Protein 2QWV (pdb70)

Structure (mmCIF, N/CA/C/O backbone):
data_2QWV
#
_entry.id   2QWV
#
_cell.length_a   175.514
_cell.length_b   175.514
_cell.length_c   42.630
_cell.angle_alpha   90.00
_cell.angle_beta   90.00
_cell.angle_gamma   120.00
#
_symmetry.space_group_name_H-M   'H 3'
#
loop_
_entity.id
_entity.type
_entity.pdbx_description
1 polymer 'UPF0217 protein VC_A1059'
2 non-polymer 'ACETIC ACID'
3 water water
#
loop_
_atom_site.group_PDB
_atom_site.id
_atom_site.type_symbol
_atom_site.label_atom_id
_atom_site.label_alt_id
_atom_site.label_comp_id
_atom_site.label_asym_id
_atom_site.label_entity_id
_atom_site.label_seq_id
_atom_site.pdbx_PDB_ins_code
_atom_site.Cartn_x
_atom_site.Cartn_y
_atom_site.Cartn_z
_atom_site.occupancy
_atom_site.B_iso_or_equiv
_atom_site.auth_seq_id
_atom_site.auth_comp_id
_atom_site.auth_asym_id
_atom_site.auth_atom_id
_atom_site.pdbx_PDB_model_num
ATOM 1 N N . THR A 1 7 ? 38.214 72.610 30.480 1.00 81.24 4 THR A N 1
ATOM 2 C CA . THR A 1 7 ? 37.650 71.936 31.691 1.00 81.40 4 THR A CA 1
ATOM 3 C C . THR A 1 7 ? 36.429 72.668 32.279 1.00 81.25 4 THR A C 1
ATOM 4 O O . THR A 1 7 ? 36.129 73.803 31.913 1.00 81.31 4 THR A O 1
ATOM 16 N N . ARG A 1 9 ? 34.200 74.587 35.171 1.00 75.58 6 ARG A N 1
ATOM 17 C CA . ARG A 1 9 ? 34.352 75.447 36.335 1.00 72.80 6 ARG A CA 1
ATOM 18 C C . ARG A 1 9 ? 33.026 75.566 37.036 1.00 71.33 6 ARG A C 1
ATOM 19 O O . ARG A 1 9 ? 32.014 75.828 36.388 1.00 70.48 6 ARG A O 1
ATOM 27 N N . SER A 1 10 ? 33.050 75.432 38.362 1.00 69.80 7 SER A N 1
ATOM 28 C CA . SER A 1 10 ? 31.841 75.479 39.179 1.00 69.01 7 SER A CA 1
ATOM 29 C C . SER A 1 10 ? 31.985 76.361 40.409 1.00 68.25 7 SER A C 1
ATOM 30 O O . SER A 1 10 ? 33.092 76.567 40.909 1.00 67.71 7 SER A O 1
ATOM 33 N N . PHE A 1 11 ? 30.842 76.857 40.888 1.00 67.42 8 PHE A N 1
ATOM 34 C CA . PHE A 1 11 ? 30.753 77.659 42.106 1.00 66.89 8 PHE A CA 1
ATOM 35 C C . PHE A 1 11 ? 29.547 77.229 42.925 1.00 67.22 8 PHE A C 1
ATOM 36 O O . PHE A 1 11 ? 28.531 76.797 42.371 1.00 66.33 8 PHE A O 1
ATOM 44 N N . ILE A 1 12 ? 29.689 77.342 44.245 1.00 67.72 9 ILE A N 1
ATOM 45 C CA . ILE A 1 12 ? 28.596 77.166 45.179 1.00 68.15 9 ILE A CA 1
ATOM 46 C C . ILE A 1 12 ? 28.490 78.425 46.015 1.00 68.51 9 ILE A C 1
ATOM 47 O O . ILE A 1 12 ? 29.496 78.891 46.564 1.00 68.24 9 ILE A O 1
ATOM 52 N N . LEU A 1 13 ? 27.270 78.947 46.140 1.00 68.88 10 LEU A N 1
ATOM 53 C CA . LEU A 1 13 ? 27.018 80.078 47.018 1.00 69.88 10 LEU A CA 1
ATOM 54 C C . LEU A 1 13 ? 26.064 79.706 48.133 1.00 70.60 10 LEU A C 1
ATOM 55 O O . LEU A 1 13 ? 24.876 79.517 47.900 1.00 70.55 10 LEU A O 1
ATOM 60 N N . ARG A 1 14 ? 26.593 79.592 49.345 1.00 71.74 11 ARG A N 1
ATOM 61 C CA . ARG A 1 14 ? 25.745 79.360 50.500 1.00 72.86 11 ARG A CA 1
ATOM 62 C C . ARG A 1 14 ? 25.079 80.666 50.902 1.00 72.87 11 ARG A C 1
ATOM 63 O O . ARG A 1 14 ? 25.659 81.483 51.612 1.00 73.15 11 ARG A O 1
ATOM 71 N N . ALA A 1 15 ? 23.862 80.859 50.415 1.00 73.26 12 ALA A N 1
ATOM 72 C CA . ALA A 1 15 ? 23.100 82.054 50.694 1.00 73.44 12 ALA A CA 1
ATOM 73 C C . ALA A 1 15 ? 22.216 81.752 51.887 1.00 74.04 12 ALA A C 1
ATOM 74 O O . ALA A 1 15 ? 20.977 81.653 51.780 1.00 73.94 12 ALA A O 1
ATOM 76 N N . ARG A 1 16 ? 22.886 81.558 53.023 1.00 74.56 13 ARG A N 1
ATOM 77 C CA . ARG A 1 16 ? 22.222 81.432 54.306 1.00 75.06 13 ARG A CA 1
ATOM 78 C C . ARG A 1 16 ? 21.422 82.713 54.489 1.00 75.32 13 ARG A C 1
ATOM 79 O O . ARG A 1 16 ? 21.928 83.814 54.207 1.00 75.36 13 ARG A O 1
ATOM 81 N N . SER A 1 17 ? 20.172 82.566 54.925 1.00 75.25 14 SER A N 1
ATOM 82 C CA . SER A 1 17 ? 19.280 83.710 55.111 1.00 75.63 14 SER A CA 1
ATOM 83 C C . SER A 1 17 ? 18.727 84.262 53.796 1.00 75.75 14 SER A C 1
ATOM 84 O O . SER A 1 17 ? 18.099 85.311 53.781 1.00 75.75 14 SER A O 1
ATOM 86 N N . ALA A 1 18 ? 18.964 83.565 52.692 1.00 76.20 15 ALA A N 1
ATOM 87 C CA . ALA A 1 18 ? 18.232 83.858 51.467 1.00 76.54 15 ALA A CA 1
ATOM 88 C C . ALA A 1 18 ? 16.948 83.018 51.465 1.00 76.80 15 ALA A C 1
ATOM 89 O O . ALA A 1 18 ? 17.010 81.783 51.492 1.00 76.45 15 ALA A O 1
ATOM 91 N N . PRO A 1 19 ? 15.785 83.693 51.477 1.00 77.23 16 PRO A N 1
ATOM 92 C CA . PRO A 1 19 ? 14.451 83.094 51.523 1.00 77.64 16 PRO A CA 1
ATOM 93 C C . PRO A 1 19 ? 14.178 82.089 50.408 1.00 78.07 16 PRO A C 1
ATOM 94 O O . PRO A 1 19 ? 14.603 82.294 49.273 1.00 78.35 16 PRO A O 1
ATOM 98 N N . THR A 1 20 ? 13.468 81.013 50.732 1.00 78.56 17 THR A N 1
ATOM 99 C CA . THR A 1 20 ? 13.056 80.040 49.724 1.00 78.97 17 THR A CA 1
ATOM 100 C C . THR A 1 20 ? 11.696 80.431 49.137 1.00 79.34 17 THR A C 1
ATOM 101 O O . THR A 1 20 ? 11.194 79.796 48.206 1.00 79.46 17 THR A O 1
ATOM 105 N N . ASP A 1 21 ? 11.113 81.489 49.691 1.00 79.82 18 ASP A N 1
ATOM 106 C CA . ASP A 1 21 ? 9.845 82.031 49.215 1.00 80.11 18 ASP A CA 1
ATOM 107 C C . ASP A 1 21 ? 10.143 83.051 48.110 1.00 79.91 18 ASP A C 1
ATOM 108 O O . ASP A 1 21 ? 11.166 83.730 48.150 1.00 79.66 18 ASP A O 1
ATOM 113 N N . SER A 1 22 ? 9.256 83.142 47.125 1.00 79.84 19 SER A N 1
ATOM 114 C CA . SER A 1 22 ? 9.447 84.035 45.986 1.00 79.78 19 SER A CA 1
ATOM 115 C C . SER A 1 22 ? 9.279 85.501 46.347 1.00 79.66 19 SER A C 1
ATOM 116 O O . SER A 1 22 ? 10.070 86.339 45.928 1.00 79.74 19 SER A O 1
ATOM 119 N N . GLN A 1 23 ? 8.226 85.805 47.104 1.00 79.63 20 GLN A N 1
ATOM 120 C CA . GLN A 1 23 ? 7.916 87.174 47.490 1.00 79.24 20 GLN A CA 1
ATOM 121 C C . GLN A 1 23 ? 9.000 87.759 48.398 1.00 78.96 20 GLN A C 1
ATOM 122 O O . GLN A 1 23 ? 9.542 88.840 48.127 1.00 78.74 20 GLN A O 1
ATOM 128 N N . ARG A 1 24 ? 9.303 87.026 49.472 1.00 78.58 21 ARG A N 1
ATOM 129 C CA . ARG A 1 24 ? 10.251 87.463 50.491 1.00 77.97 21 ARG A CA 1
ATOM 130 C C . ARG A 1 24 ? 11.631 87.698 49.893 1.00 77.54 21 ARG A C 1
ATOM 131 O O . ARG A 1 24 ? 12.391 88.515 50.410 1.00 77.82 21 ARG A O 1
ATOM 133 N N . LEU A 1 25 ? 11.938 86.995 48.800 1.00 76.83 22 LEU A N 1
ATOM 134 C CA . LEU A 1 25 ? 13.189 87.186 48.063 1.00 76.24 22 LEU A CA 1
ATOM 135 C C . LEU A 1 25 ? 13.233 88.566 47.410 1.00 76.38 22 LEU A C 1
ATOM 136 O O . LEU A 1 25 ? 14.215 89.311 47.562 1.00 76.23 22 LEU A O 1
ATOM 141 N N . LEU A 1 26 ? 12.159 88.898 46.694 1.00 76.21 23 LEU A N 1
ATOM 142 C CA . LEU A 1 26 ? 12.023 90.199 46.055 1.00 76.24 23 LEU A CA 1
ATOM 143 C C . LEU A 1 26 ? 12.093 91.338 47.071 1.00 76.31 23 LEU A C 1
ATOM 144 O O . LEU A 1 26 ? 12.714 92.372 46.811 1.00 76.11 23 LEU A O 1
ATOM 149 N N . ASP A 1 27 ? 11.473 91.128 48.231 1.00 76.36 24 ASP A N 1
ATOM 150 C CA . ASP A 1 27 ? 11.474 92.114 49.312 1.00 76.43 24 ASP A CA 1
ATOM 151 C C . ASP A 1 27 ? 12.862 92.320 49.917 1.00 76.43 24 ASP A C 1
ATOM 152 O O . ASP A 1 27 ? 13.129 93.360 50.525 1.00 76.33 24 ASP A O 1
ATOM 157 N N . GLU A 1 28 ? 13.736 91.330 49.754 1.00 76.70 25 GLU A N 1
ATOM 158 C CA . GLU A 1 28 ? 15.109 91.420 50.268 1.00 77.16 25 GLU A CA 1
ATOM 159 C C . GLU A 1 28 ? 16.123 92.069 49.307 1.00 77.31 25 GLU A C 1
ATOM 160 O O . GLU A 1 28 ? 17.306 92.113 49.623 1.00 77.59 25 GLU A O 1
ATOM 166 N N . ILE A 1 29 ? 15.674 92.557 48.146 1.00 77.63 26 ILE A N 1
ATOM 167 C CA . ILE A 1 29 ? 16.552 93.285 47.215 1.00 77.81 26 ILE A CA 1
ATOM 168 C C . ILE A 1 29 ? 17.037 94.554 47.915 1.00 78.16 26 ILE A C 1
ATOM 169 O O . ILE A 1 29 ? 16.314 95.553 47.993 1.00 78.01 26 ILE A O 1
ATOM 174 N N . GLY A 1 30 ? 18.260 94.489 48.437 1.00 78.44 27 GLY A N 1
ATOM 175 C CA . GLY A 1 30 ? 18.810 95.548 49.267 1.00 78.92 27 GLY A CA 1
ATOM 176 C C . GLY A 1 30 ? 18.334 95.484 50.705 1.00 79.36 27 GLY A C 1
ATOM 177 O O . GLY A 1 30 ? 18.452 96.460 51.442 1.00 79.56 27 GLY A O 1
ATOM 178 N N . GLY A 1 31 ? 17.797 94.335 51.106 1.00 79.60 28 GLY A N 1
ATOM 179 C CA . GLY A 1 31 ? 17.294 94.147 52.459 1.00 79.93 28 GLY A CA 1
ATOM 180 C C . GLY A 1 31 ? 18.360 93.678 53.426 1.00 80.15 28 GLY A C 1
ATOM 181 O O . GLY A 1 31 ? 19.546 93.653 53.087 1.00 80.72 28 GLY A O 1
ATOM 182 N N . LYS A 1 32 ? 17.927 93.310 54.633 1.00 80.41 29 LYS A N 1
ATOM 183 C CA . LYS A 1 32 ? 18.805 92.792 55.690 1.00 80.20 29 LYS A CA 1
ATOM 184 C C . LYS A 1 32 ? 19.694 91.669 55.154 1.00 80.01 29 LYS A C 1
ATOM 185 O O . LYS A 1 32 ? 20.911 91.673 55.363 1.00 79.79 29 LYS A O 1
ATOM 187 N N . CYS A 1 33 ? 19.077 90.713 54.458 1.00 79.69 30 CYS A N 1
ATOM 188 C CA . CYS A 1 33 ? 19.828 89.782 53.629 1.00 79.58 30 CYS A CA 1
ATOM 189 C C . CYS A 1 33 ? 19.839 90.422 52.250 1.00 79.31 30 CYS A C 1
ATOM 190 O O . CYS A 1 33 ? 18.781 90.782 51.728 1.00 79.87 30 CYS A O 1
ATOM 193 N N . HIS A 1 34 ? 21.030 90.596 51.683 1.00 78.46 31 HIS A N 1
ATOM 194 C CA . HIS A 1 34 ? 21.187 91.296 50.419 1.00 77.66 31 HIS A CA 1
ATOM 195 C C . HIS A 1 34 ? 21.027 90.369 49.215 1.00 76.44 31 HIS A C 1
ATOM 196 O O . HIS A 1 34 ? 22.003 89.824 48.688 1.00 76.40 31 HIS A O 1
ATOM 203 N N . THR A 1 35 ? 19.777 90.221 48.787 1.00 75.06 32 THR A N 1
ATOM 204 C CA . THR A 1 35 ? 19.379 89.340 47.686 1.00 73.63 32 THR A CA 1
ATOM 205 C C . THR A 1 35 ? 20.002 89.708 46.332 1.00 72.57 32 THR A C 1
ATOM 206 O O . THR A 1 35 ? 20.100 88.866 45.431 1.00 72.01 32 THR A O 1
ATOM 210 N N . GLU A 1 36 ? 20.436 90.964 46.212 1.00 71.50 33 GLU A N 1
ATOM 211 C CA . GLU A 1 36 ? 21.065 91.480 45.001 1.00 70.35 33 GLU A CA 1
ATOM 212 C C . GLU A 1 36 ? 22.322 90.696 44.639 1.00 70.01 33 GLU A C 1
ATOM 213 O O . GLU A 1 36 ? 22.653 90.546 43.460 1.00 69.67 33 GLU A O 1
ATOM 219 N N . ILE A 1 37 ? 22.997 90.170 45.661 1.00 69.68 34 ILE A N 1
ATOM 220 C CA . ILE A 1 37 ? 24.278 89.499 45.473 1.00 69.52 34 ILE A CA 1
ATOM 221 C C . ILE A 1 37 ? 24.159 88.141 44.792 1.00 68.88 34 ILE A C 1
ATOM 222 O O . ILE A 1 37 ? 25.157 87.602 44.305 1.00 69.45 34 ILE A O 1
ATOM 227 N N . LEU A 1 38 ? 22.950 87.593 44.770 1.00 67.94 35 LEU A N 1
ATOM 228 C CA . LEU A 1 38 ? 22.657 86.365 44.046 1.00 66.77 35 LEU A CA 1
ATOM 229 C C . LEU A 1 38 ? 22.728 86.656 42.563 1.00 66.47 35 LEU A C 1
ATOM 230 O O . LEU A 1 38 ? 23.414 85.966 41.820 1.00 66.22 35 LEU A O 1
ATOM 235 N N . ALA A 1 39 ? 22.029 87.697 42.136 1.00 66.47 36 ALA A N 1
ATOM 236 C CA . ALA A 1 39 ? 22.089 88.111 40.754 1.00 66.63 36 ALA A CA 1
ATOM 237 C C . ALA A 1 39 ? 23.533 88.437 40.338 1.00 66.71 36 ALA A C 1
ATOM 238 O O . ALA A 1 39 ? 23.993 88.001 39.285 1.00 66.55 36 ALA A O 1
ATOM 240 N N . HIS A 1 40 ? 24.261 89.171 41.172 1.00 67.23 37 HIS A N 1
ATOM 241 C CA . HIS A 1 40 ? 25.629 89.571 40.807 1.00 67.73 37 HIS A CA 1
ATOM 242 C C . HIS A 1 40 ? 26.546 88.375 40.685 1.00 67.35 37 HIS A C 1
ATOM 243 O O . HIS A 1 40 ? 27.415 88.339 39.817 1.00 66.58 37 HIS A O 1
ATOM 250 N N . CYS A 1 41 ? 26.347 87.392 41.557 1.00 67.54 38 CYS A N 1
ATOM 251 C CA . CYS A 1 41 ? 27.124 86.169 41.472 1.00 67.98 38 CYS A CA 1
ATOM 252 C C . CYS A 1 41 ? 26.868 85.441 40.174 1.00 68.52 38 CYS A C 1
ATOM 253 O O . CYS A 1 41 ? 27.818 84.954 39.555 1.00 68.50 38 CYS A O 1
ATOM 272 N N . ASN A 1 44 ? 28.454 87.422 37.075 1.00 65.95 41 ASN A N 1
ATOM 273 C CA . ASN A 1 44 ? 29.905 87.298 37.027 1.00 64.44 41 ASN A CA 1
ATOM 274 C C . ASN A 1 44 ? 30.414 85.896 36.731 1.00 64.20 41 ASN A C 1
ATOM 275 O O . ASN A 1 44 ? 31.473 85.731 36.133 1.00 63.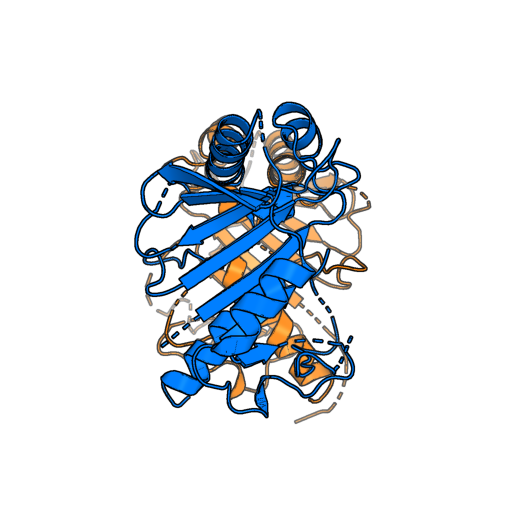42 41 ASN A O 1
ATOM 280 N N . SER A 1 45 ? 29.663 84.891 37.163 1.00 64.18 42 SER A N 1
ATOM 281 C CA . SER A 1 45 ? 30.032 83.528 36.892 1.00 64.66 42 SER A CA 1
ATOM 282 C C . SER A 1 45 ? 29.652 83.085 35.481 1.00 65.03 42 SER A C 1
ATOM 283 O O . SER A 1 45 ? 30.319 82.237 34.910 1.00 65.19 42 SER A O 1
ATOM 286 N N . LEU A 1 46 ? 28.602 83.670 34.915 1.00 65.48 43 LEU A N 1
ATOM 287 C CA . LEU A 1 46 ? 28.060 83.198 33.639 1.00 65.87 43 LEU A CA 1
ATOM 288 C C . LEU A 1 46 ? 28.398 84.058 32.416 1.00 66.35 43 LEU A C 1
ATOM 289 O O . LEU A 1 46 ? 28.487 83.541 31.307 1.00 66.22 43 LEU A O 1
ATOM 294 N N . PHE A 1 47 ? 28.590 85.359 32.625 1.00 66.99 44 PHE A N 1
ATOM 295 C CA . PHE A 1 47 ? 28.664 86.310 31.524 1.00 67.76 44 PHE A CA 1
ATOM 296 C C . PHE A 1 47 ? 30.013 86.999 31.448 1.00 68.01 44 PHE A C 1
ATOM 297 O O . PHE A 1 47 ? 30.586 87.365 32.477 1.00 68.45 44 PHE A O 1
ATOM 305 N N . THR A 1 48 ? 30.517 87.186 30.233 1.00 67.78 45 THR A N 1
ATOM 306 C CA . THR A 1 48 ? 31.568 88.161 30.013 1.00 68.15 45 THR A CA 1
ATOM 307 C C . THR A 1 48 ? 30.955 89.276 29.166 1.00 68.39 45 THR A C 1
ATOM 308 O O . THR A 1 48 ? 29.743 89.313 28.984 1.00 68.09 45 THR A O 1
ATOM 312 N N . ALA A 1 49 ? 31.770 90.193 28.659 1.00 68.93 46 ALA A N 1
ATOM 313 C CA . ALA A 1 49 ? 31.230 91.258 27.823 1.00 69.63 46 ALA A CA 1
ATOM 314 C C . ALA A 1 49 ? 30.874 90.754 26.425 1.00 70.27 46 ALA A C 1
ATOM 315 O O . ALA A 1 49 ? 29.903 91.221 25.826 1.00 70.38 46 ALA A O 1
ATOM 317 N N . GLN A 1 50 ? 31.653 89.800 25.916 1.00 70.96 47 GLN A N 1
ATOM 318 C CA . GLN A 1 50 ? 31.456 89.286 24.563 1.00 71.38 47 GLN A CA 1
ATOM 319 C C . GLN A 1 50 ? 30.206 88.394 24.497 1.00 71.63 47 GLN A C 1
ATOM 320 O O . GLN A 1 50 ? 29.375 88.555 23.603 1.00 71.68 47 GLN A O 1
ATOM 322 N N . SER A 1 51 ? 30.054 87.502 25.478 1.00 71.79 48 SER A N 1
ATOM 323 C CA . SER A 1 51 ? 28.968 86.515 25.496 1.00 71.94 48 SER A CA 1
ATOM 324 C C . SER A 1 51 ? 28.972 85.728 26.793 1.00 71.70 48 SER A C 1
ATOM 325 O O . SER A 1 51 ? 29.699 86.062 27.725 1.00 71.65 48 SER A O 1
ATOM 328 N N . HIS A 1 52 ? 28.158 84.679 26.854 1.00 71.66 49 HIS A N 1
ATOM 329 C CA . HIS A 1 52 ? 28.139 83.806 28.021 1.00 71.67 49 HIS A CA 1
ATOM 330 C C . HIS A 1 52 ? 29.395 82.955 28.022 1.00 70.59 49 HIS A C 1
ATOM 331 O O . HIS A 1 52 ? 30.029 82.802 26.985 1.00 70.70 49 HIS A O 1
ATOM 338 N N . ARG A 1 53 ? 29.763 82.425 29.182 1.00 69.62 50 ARG A N 1
ATOM 339 C CA . ARG A 1 53 ? 30.921 81.542 29.290 1.00 68.72 50 ARG A CA 1
ATOM 340 C C . ARG A 1 53 ? 30.546 80.116 28.929 1.00 68.27 50 ARG A C 1
ATOM 341 O O . ARG A 1 53 ? 29.386 79.723 29.044 1.00 68.47 50 ARG A O 1
ATOM 349 N N . GLU A 1 54 ? 31.527 79.350 28.470 1.00 67.54 51 GLU A N 1
ATOM 350 C CA . GLU A 1 54 ? 31.311 77.946 28.177 1.00 67.06 51 GLU A CA 1
ATOM 351 C C . GLU A 1 54 ? 31.635 77.195 29.441 1.00 66.08 51 GLU A C 1
ATOM 352 O O . GLU A 1 54 ? 32.501 77.616 30.202 1.00 65.58 51 GLU A O 1
ATOM 358 N N . ASP A 1 55 ? 30.922 76.097 29.674 1.00 65.37 52 ASP A N 1
ATOM 359 C CA . ASP A 1 55 ? 31.326 75.111 30.679 1.00 64.83 52 ASP A CA 1
ATOM 360 C C . ASP A 1 55 ? 31.419 75.681 32.101 1.00 63.93 52 ASP A C 1
ATOM 361 O O . ASP A 1 55 ? 32.431 75.525 32.789 1.00 64.22 52 ASP A O 1
ATOM 366 N N . VAL A 1 56 ? 30.370 76.361 32.528 1.00 62.68 53 VAL A N 1
ATOM 367 C CA . VAL A 1 56 ? 30.353 76.972 33.843 1.00 61.65 53 VAL A CA 1
ATOM 368 C C . VAL A 1 56 ? 29.041 76.600 34.468 1.00 61.31 53 VAL A C 1
ATOM 369 O O . VAL A 1 56 ? 28.016 76.641 33.798 1.00 61.09 53 VAL A O 1
ATOM 373 N N . VAL A 1 57 ? 29.083 76.250 35.751 1.00 60.98 54 VAL A N 1
ATOM 374 C CA . VAL A 1 57 ? 27.899 75.889 36.509 1.00 60.89 54 VAL A CA 1
ATOM 375 C C . VAL A 1 57 ? 27.903 76.680 37.803 1.00 61.03 54 VAL A C 1
ATOM 376 O O . VAL A 1 57 ? 28.940 76.809 38.441 1.00 61.87 54 VAL A O 1
ATOM 380 N N . ILE A 1 58 ? 26.765 77.241 38.182 1.00 60.94 55 ILE A N 1
ATOM 381 C CA . ILE A 1 58 ? 26.652 77.809 39.528 1.00 61.05 55 ILE A CA 1
ATOM 382 C C . ILE A 1 58 ? 25.493 77.199 40.327 1.00 60.92 55 ILE A C 1
ATOM 383 O O . ILE A 1 58 ? 24.394 77.083 39.825 1.00 60.89 55 ILE A O 1
ATOM 388 N N . HIS A 1 59 ? 25.783 76.761 41.548 1.00 61.26 56 HIS A N 1
ATOM 389 C CA . HIS A 1 59 ? 24.789 76.236 42.458 1.00 61.98 56 HIS A CA 1
ATOM 390 C C . HIS A 1 59 ? 24.508 77.305 43.489 1.00 62.95 56 HIS A C 1
ATOM 391 O O . HIS A 1 59 ? 25.432 77.752 44.175 1.00 63.52 56 HIS A O 1
ATOM 398 N N . LEU A 1 60 ? 23.249 77.723 43.604 1.00 63.50 57 LEU A N 1
ATOM 399 C CA . LEU A 1 60 ? 22.869 78.696 44.622 1.00 64.38 57 LEU A CA 1
ATOM 400 C C . LEU A 1 60 ? 22.061 77.994 45.707 1.00 65.09 57 LEU A C 1
ATOM 401 O O . LEU A 1 60 ? 20.952 77.532 45.443 1.00 65.66 57 LEU A O 1
ATOM 406 N N . VAL A 1 61 ? 22.584 77.939 46.926 1.00 65.93 58 VAL A N 1
ATOM 407 C CA . VAL A 1 61 ? 21.862 77.276 48.010 1.00 66.91 58 VAL A CA 1
ATOM 408 C C . VAL A 1 61 ? 21.125 78.257 48.915 1.00 68.13 58 VAL A C 1
ATOM 409 O O . VAL A 1 61 ? 21.728 78.939 49.754 1.00 68.24 58 VAL A O 1
ATOM 413 N N . LEU A 1 62 ? 19.809 78.304 48.743 1.00 69.41 59 LEU A N 1
ATOM 414 C CA . LEU A 1 62 ? 18.955 79.213 49.490 1.00 70.77 59 LEU A CA 1
ATOM 415 C C . LEU A 1 62 ? 18.451 78.513 50.748 1.00 71.82 59 LEU A C 1
ATOM 416 O O . LEU A 1 62 ? 17.888 77.427 50.668 1.00 72.21 59 LEU A O 1
ATOM 421 N N . GLU A 1 63 ? 18.659 79.127 51.909 1.00 73.29 60 GLU A N 1
ATOM 422 C CA . GLU A 1 63 ? 18.564 78.387 53.171 1.00 74.60 60 GLU A CA 1
ATOM 423 C C . GLU A 1 63 ? 17.490 78.833 54.148 1.00 75.63 60 GLU A C 1
ATOM 424 O O . GLU A 1 63 ? 17.047 78.035 54.979 1.00 75.82 60 GLU A O 1
ATOM 430 N N . SER A 1 64 ? 17.072 80.093 54.046 1.00 76.93 61 SER A N 1
ATOM 431 C CA . SER A 1 64 ? 16.023 80.646 54.911 1.00 78.39 61 SER A CA 1
ATOM 432 C C . SER A 1 64 ? 14.643 80.039 54.617 1.00 78.97 61 SER A C 1
ATOM 433 O O . SER A 1 64 ? 13.790 80.671 53.988 1.00 78.92 61 SER A O 1
ATOM 436 N N . THR A 1 65 ? 14.435 78.823 55.121 1.00 80.09 62 THR A N 1
ATOM 437 C CA . THR A 1 65 ? 13.331 77.954 54.695 1.00 81.05 62 THR A CA 1
ATOM 438 C C . THR A 1 65 ? 12.321 77.614 55.795 1.00 81.38 62 THR A C 1
ATOM 439 O O . THR A 1 65 ? 12.651 77.616 56.989 1.00 81.83 62 THR A O 1
ATOM 443 N N . ARG A 1 66 ? 11.096 77.301 55.372 1.00 81.61 63 ARG A N 1
ATOM 444 C CA . ARG A 1 66 ? 10.100 76.697 56.258 1.00 81.54 63 ARG A CA 1
ATOM 445 C C . ARG A 1 66 ? 10.518 75.261 56.557 1.00 81.43 63 ARG A C 1
ATOM 446 O O . ARG A 1 66 ? 10.370 74.776 57.682 1.00 81.86 63 ARG A O 1
ATOM 448 N N . ASP A 1 67 ? 11.073 74.592 55.557 1.00 80.80 64 ASP A N 1
ATOM 449 C CA . ASP A 1 67 ? 11.365 73.180 55.695 1.00 80.71 64 ASP A CA 1
ATOM 450 C C . ASP A 1 67 ? 12.721 72.782 55.110 1.00 79.76 64 ASP A C 1
ATOM 451 O O . ASP A 1 67 ? 13.688 72.638 55.849 1.00 80.16 64 ASP A O 1
ATOM 456 N N . TYR A 1 68 ? 12.792 72.596 53.798 1.00 78.18 65 TYR A N 1
ATOM 457 C CA . TYR A 1 68 ? 14.038 72.207 53.162 1.00 76.85 65 TYR A CA 1
ATOM 458 C C . TYR A 1 68 ? 14.534 73.383 52.352 1.00 75.85 65 TYR A C 1
ATOM 459 O O . TYR A 1 68 ? 13.731 74.138 51.793 1.00 75.88 65 TYR A O 1
ATOM 468 N N . SER A 1 69 ? 15.852 73.551 52.303 1.00 74.28 66 SER A N 1
ATOM 469 C CA . SER A 1 69 ? 16.446 74.604 51.487 1.00 72.85 66 SER A CA 1
ATOM 470 C C . SER A 1 69 ? 16.333 74.253 49.991 1.00 71.88 66 SER A C 1
ATOM 471 O O . SER A 1 69 ? 16.143 73.085 49.638 1.00 71.11 66 SER A O 1
ATOM 474 N N . ARG A 1 70 ? 16.406 75.265 49.128 1.00 70.78 67 ARG A N 1
ATOM 475 C CA . ARG A 1 70 ? 16.350 75.036 47.685 1.00 69.92 67 ARG A CA 1
ATOM 476 C C . ARG A 1 70 ? 17.721 75.291 47.075 1.00 69.19 67 ARG A C 1
ATOM 477 O O . ARG A 1 70 ? 18.333 76.3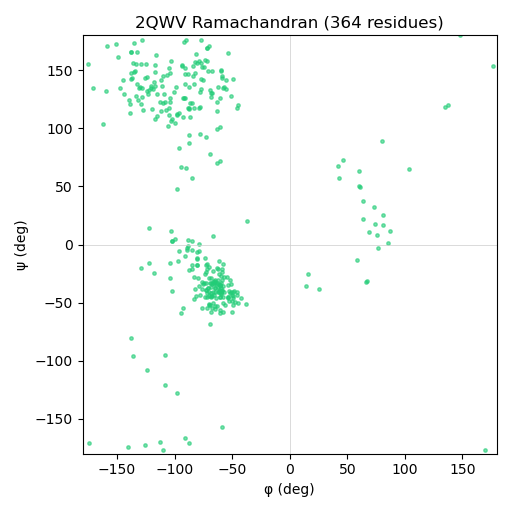33 47.326 1.00 69.22 67 ARG A O 1
ATOM 485 N N . THR A 1 71 ? 18.209 74.339 46.289 1.00 68.24 68 THR A N 1
ATOM 486 C CA . THR A 1 71 ? 19.439 74.552 45.532 1.00 67.97 68 THR A CA 1
ATOM 487 C C . THR A 1 71 ? 19.117 74.791 44.066 1.00 67.40 68 THR A C 1
ATOM 488 O O . THR A 1 71 ? 18.559 73.917 43.402 1.00 66.43 68 THR A O 1
ATOM 492 N N . ILE A 1 72 ? 19.457 75.981 43.569 1.00 67.21 69 ILE A N 1
ATOM 493 C CA . ILE A 1 72 ? 19.214 76.301 42.155 1.00 67.19 69 ILE A CA 1
ATOM 494 C C . ILE A 1 72 ? 20.514 76.224 41.335 1.00 67.13 69 ILE A C 1
ATOM 495 O O . ILE A 1 72 ? 21.389 77.087 41.451 1.00 67.57 69 ILE A O 1
ATOM 500 N N . THR A 1 73 ? 20.632 75.179 40.529 1.00 66.76 70 THR A N 1
ATOM 501 C CA . THR A 1 73 ? 21.766 75.015 39.648 1.00 66.72 70 THR A CA 1
ATOM 502 C C . THR A 1 73 ? 21.458 75.646 38.298 1.00 67.26 70 THR A C 1
ATOM 503 O O . THR A 1 73 ? 20.438 75.327 37.666 1.00 67.60 70 THR A O 1
ATOM 507 N N . VAL A 1 74 ? 22.353 76.531 37.873 1.00 67.46 71 VAL A N 1
ATOM 508 C CA . VAL A 1 74 ? 22.312 77.178 36.574 1.00 68.24 71 VAL A CA 1
ATOM 509 C C . VAL A 1 74 ? 23.537 76.732 35.776 1.00 69.38 71 VAL A C 1
ATOM 510 O O . VAL A 1 74 ? 24.674 76.801 36.286 1.00 69.59 71 VAL A O 1
ATOM 514 N N . GLU A 1 75 ? 23.314 76.279 34.537 1.00 70.14 72 GLU A N 1
ATOM 515 C CA . GLU A 1 75 ? 24.397 75.784 33.664 1.00 71.13 72 GLU A CA 1
ATOM 516 C C . GLU A 1 75 ? 24.590 76.671 32.415 1.00 71.66 72 GLU A C 1
ATOM 517 O O . GLU A 1 75 ? 23.749 76.689 31.508 1.00 72.59 72 GLU A O 1
ATOM 523 N N . ALA A 1 76 ? 25.706 77.380 32.359 1.00 71.98 73 ALA A N 1
ATOM 524 C CA . ALA A 1 76 ? 25.948 78.376 31.314 1.00 72.68 73 ALA A CA 1
ATOM 525 C C . ALA A 1 76 ? 25.659 77.874 29.907 1.00 73.06 73 ALA A C 1
ATOM 526 O O . ALA A 1 76 ? 25.115 78.614 29.080 1.00 73.52 73 ALA A O 1
ATOM 528 N N . ASN A 1 77 ? 26.027 76.624 29.634 1.00 73.32 74 ASN A N 1
ATOM 529 C CA . ASN A 1 77 ? 25.829 76.031 28.310 1.00 73.07 74 ASN A CA 1
ATOM 530 C C . ASN A 1 77 ? 24.368 76.063 27.866 1.00 73.77 74 ASN A C 1
ATOM 531 O O . ASN A 1 77 ? 24.083 76.368 26.700 1.00 73.84 74 ASN A O 1
ATOM 536 N N . GLU A 1 78 ? 23.459 75.782 28.815 1.00 74.35 75 GLU A N 1
ATOM 537 C CA . GLU A 1 78 ? 22.017 75.607 28.552 1.00 74.70 75 GLU A CA 1
ATOM 538 C C . GLU A 1 78 ? 21.163 76.870 28.699 1.00 74.86 75 GLU A C 1
ATOM 539 O O . GLU A 1 78 ? 20.426 77.216 27.783 1.00 74.98 75 GLU A O 1
ATOM 545 N N . ILE A 1 79 ? 21.229 77.530 29.855 1.00 75.01 76 ILE A N 1
ATOM 546 C CA . ILE A 1 79 ? 20.440 78.749 30.090 1.00 75.22 76 ILE A CA 1
ATOM 547 C C . ILE A 1 79 ? 20.756 79.843 29.065 1.00 75.29 76 ILE A C 1
ATOM 548 O O . ILE A 1 79 ? 20.016 80.040 28.097 1.00 75.17 76 ILE A O 1
ATOM 550 N N . GLY A 1 84 ? 19.545 89.025 29.830 1.00 75.39 81 GLY A N 1
ATOM 551 C CA . GLY A 1 84 ? 19.514 90.450 30.144 1.00 75.44 81 GLY A CA 1
ATOM 552 C C . GLY A 1 84 ? 20.642 90.912 31.057 1.00 75.41 81 GLY A C 1
ATOM 553 O O . GLY A 1 84 ? 21.013 92.088 31.039 1.00 75.53 81 GLY A O 1
ATOM 554 N N . PHE A 1 85 ? 21.172 89.979 31.852 1.00 75.04 82 PHE A N 1
ATOM 555 C CA . PHE A 1 85 ? 22.256 90.197 32.857 1.00 74.75 82 PHE A CA 1
ATOM 556 C C . PHE A 1 85 ? 22.057 91.224 33.995 1.00 74.33 82 PHE A C 1
ATOM 557 O O . PHE A 1 85 ? 22.817 91.233 34.968 1.00 74.32 82 PHE A O 1
ATOM 565 N N . HIS A 1 86 ? 21.041 92.070 33.885 1.00 73.86 83 HIS A N 1
ATOM 566 C CA . HIS A 1 86 ? 20.725 93.003 34.963 1.00 73.53 83 HIS A CA 1
ATOM 567 C C . HIS A 1 86 ? 20.003 92.284 36.106 1.00 73.43 83 HIS A C 1
ATOM 568 O O . HIS A 1 86 ? 19.374 91.236 35.901 1.00 73.46 83 HIS A O 1
ATOM 575 N N . GLU A 1 87 ? 20.098 92.870 37.298 1.00 73.23 84 GLU A N 1
ATOM 576 C CA . GLU A 1 87 ? 19.605 92.287 38.549 1.00 73.21 84 GLU A CA 1
ATOM 577 C C . GLU A 1 87 ? 18.211 91.671 38.428 1.00 73.07 84 GLU A C 1
ATOM 578 O O . GLU A 1 87 ? 18.027 90.513 38.813 1.00 73.32 84 GLU A O 1
ATOM 584 N N . ALA A 1 88 ? 17.250 92.426 37.877 1.00 72.53 85 ALA A N 1
ATOM 585 C CA . ALA A 1 88 ? 15.861 91.954 37.722 1.00 72.00 85 ALA A CA 1
ATOM 586 C C . ALA A 1 88 ? 15.684 90.726 36.801 1.00 71.60 85 ALA A C 1
ATOM 587 O O . ALA A 1 88 ? 14.799 89.900 37.041 1.00 71.55 85 ALA A O 1
ATOM 589 N N . ALA A 1 89 ? 16.518 90.599 35.766 1.00 70.87 86 ALA A N 1
ATOM 590 C CA . ALA A 1 89 ? 16.414 89.463 34.845 1.00 70.07 86 ALA A CA 1
ATOM 591 C C . ALA A 1 89 ? 16.844 88.148 35.506 1.00 69.58 86 ALA A C 1
ATOM 592 O O . ALA A 1 89 ? 16.098 87.157 35.490 1.00 69.59 86 ALA A O 1
ATOM 594 N N . LEU A 1 90 ? 18.032 88.162 36.108 1.00 68.67 87 LEU A N 1
ATOM 595 C CA . LEU A 1 90 ? 18.579 86.999 36.818 1.00 67.97 87 LEU A CA 1
ATOM 596 C C . LEU A 1 90 ? 17.839 86.672 38.113 1.00 67.64 87 LEU A C 1
ATOM 597 O O . LEU A 1 90 ? 17.761 85.508 38.507 1.00 67.32 87 LEU A O 1
ATOM 602 N N . ILE A 1 91 ? 17.335 87.709 38.783 1.00 67.31 88 ILE A N 1
ATOM 603 C CA . ILE A 1 91 ? 16.453 87.548 39.939 1.00 67.11 88 ILE A CA 1
ATOM 604 C C . ILE A 1 91 ? 15.152 86.885 39.491 1.00 66.75 88 ILE A C 1
ATOM 605 O O . ILE A 1 91 ? 14.657 86.010 40.182 1.00 66.96 88 ILE A O 1
ATOM 610 N N . ALA A 1 92 ? 14.618 87.285 38.332 1.00 66.37 89 ALA A N 1
ATOM 611 C CA . ALA A 1 92 ? 13.394 86.667 37.771 1.00 65.75 89 ALA A CA 1
ATOM 612 C C . ALA A 1 92 ? 13.591 85.177 37.505 1.00 65.61 89 ALA A C 1
ATOM 613 O O . ALA A 1 92 ? 12.673 84.385 37.690 1.00 65.83 89 ALA A O 1
ATOM 615 N N . LEU A 1 93 ? 14.798 84.798 37.091 1.00 65.40 90 LEU A N 1
ATOM 616 C CA . LEU A 1 93 ? 15.147 83.393 36.876 1.00 65.34 90 LEU A CA 1
ATOM 617 C C . LEU A 1 93 ? 14.977 82.598 38.166 1.00 65.34 90 LEU A C 1
ATOM 618 O O . LEU A 1 93 ? 14.457 81.467 38.187 1.00 65.25 90 LEU A O 1
ATOM 623 N N . LEU A 1 94 ? 15.409 83.225 39.248 1.00 65.26 91 LEU A N 1
ATOM 624 C CA . LEU A 1 94 ? 15.356 82.613 40.552 1.00 65.38 91 LEU A CA 1
ATOM 625 C C . LEU A 1 94 ? 13.913 82.473 41.013 1.00 65.41 91 LEU A C 1
ATOM 626 O O . LEU A 1 94 ? 13.544 81.434 41.547 1.00 65.34 91 LEU A O 1
ATOM 631 N N . VAL A 1 95 ? 13.096 83.504 40.787 1.00 65.50 92 VAL A N 1
ATOM 632 C CA . VAL A 1 95 ? 11.711 83.475 41.250 1.00 65.61 92 VAL A CA 1
ATOM 633 C C . VAL A 1 95 ? 10.939 82.369 40.523 1.00 65.67 92 VAL A C 1
ATOM 634 O O . VAL A 1 95 ? 10.098 81.683 41.117 1.00 66.01 92 VAL A O 1
ATOM 638 N N . LYS A 1 96 ? 11.253 82.198 39.245 1.00 65.18 93 LYS A N 1
ATOM 639 C CA . LYS A 1 96 ? 10.684 81.152 38.442 1.00 64.90 93 LYS A CA 1
ATOM 640 C C . LYS A 1 96 ? 11.082 79.808 39.038 1.00 64.99 93 LYS A C 1
ATOM 641 O O . LYS A 1 96 ? 10.265 78.905 39.129 1.00 65.47 93 LYS A O 1
ATOM 647 N N . ALA A 1 97 ? 12.332 79.694 39.473 1.00 65.43 94 ALA A N 1
ATOM 648 C CA . ALA A 1 97 ? 12.859 78.449 40.034 1.00 65.20 94 ALA A CA 1
ATOM 649 C C . ALA A 1 97 ? 12.223 78.099 41.369 1.00 65.12 94 ALA A C 1
ATOM 650 O O . ALA A 1 97 ? 11.861 76.942 41.602 1.00 65.58 94 ALA A O 1
ATOM 652 N N . LEU A 1 98 ? 12.084 79.088 42.247 1.00 64.84 95 LEU A N 1
ATOM 653 C CA . LEU A 1 98 ? 11.479 78.845 43.559 1.00 64.66 95 LEU A CA 1
ATOM 654 C C . LEU A 1 98 ? 10.007 78.464 43.439 1.00 64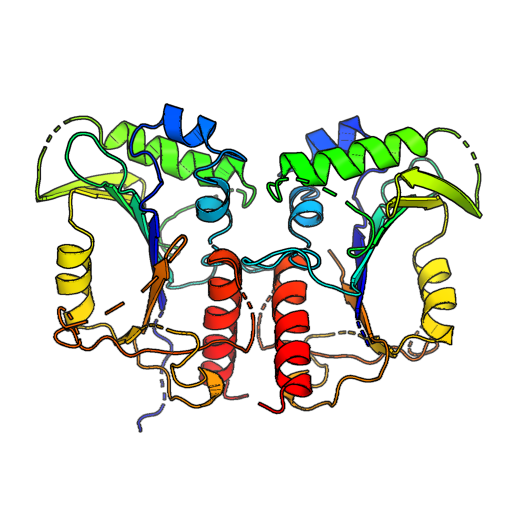.29 95 LEU A C 1
ATOM 655 O O . LEU A 1 98 ? 9.490 77.672 44.229 1.00 64.35 95 LEU A O 1
ATOM 660 N N . ASP A 1 99 ? 9.341 79.042 42.448 1.00 63.81 96 ASP A N 1
ATOM 661 C CA . ASP A 1 99 ? 7.944 78.753 42.180 1.00 63.38 96 ASP A CA 1
ATOM 662 C C . ASP A 1 99 ? 7.742 77.347 41.636 1.00 63.35 96 ASP A C 1
ATOM 663 O O . ASP A 1 99 ? 6.684 76.746 41.827 1.00 63.00 96 ASP A O 1
ATOM 668 N N . ALA A 1 100 ? 8.762 76.836 40.951 1.00 63.24 97 ALA A N 1
ATOM 669 C CA . ALA A 1 100 ? 8.769 75.462 40.476 1.00 63.21 97 ALA A CA 1
ATOM 670 C C . ALA A 1 100 ? 8.952 74.505 41.648 1.00 63.15 97 ALA A C 1
ATOM 671 O O . ALA A 1 100 ? 8.613 73.330 41.559 1.00 63.14 97 ALA A O 1
ATOM 673 N N . SER A 1 101 ? 9.489 75.026 42.743 1.00 63.24 98 SER A N 1
ATOM 674 C CA . SER A 1 101 ? 9.849 74.222 43.903 1.00 63.26 98 SER A CA 1
ATOM 675 C C . SER A 1 101 ? 8.742 74.085 44.952 1.00 63.75 98 SER A C 1
ATOM 676 O O . SER A 1 101 ? 8.892 73.307 45.887 1.00 63.81 98 SER A O 1
ATOM 679 N N . VAL A 1 102 ? 7.656 74.844 44.831 1.00 64.22 99 VAL A N 1
ATOM 680 C CA . VAL A 1 102 ? 6.615 74.791 45.858 1.00 65.06 99 VAL A CA 1
ATOM 681 C C . VAL A 1 102 ? 5.993 73.400 45.912 1.00 65.53 99 VAL A C 1
ATOM 682 O O . VAL A 1 102 ? 5.506 72.884 44.907 1.00 65.36 99 VAL A O 1
ATOM 686 N N . GLY A 1 103 ? 6.057 72.783 47.085 1.00 66.18 100 GLY A N 1
ATOM 687 C CA . GLY A 1 103 ? 5.384 71.507 47.311 1.00 67.06 100 GLY A CA 1
ATOM 688 C C . GLY A 1 103 ? 6.320 70.324 47.312 1.00 67.57 100 GLY A C 1
ATOM 689 O O . GLY A 1 103 ? 5.900 69.198 47.615 1.00 67.33 100 GLY A O 1
ATOM 698 N N . GLY A 1 105 ? 9.193 67.515 48.040 1.00 68.61 102 GLY A N 1
ATOM 699 C CA . GLY A 1 105 ? 9.673 66.740 49.188 1.00 68.41 102 GLY A CA 1
ATOM 700 C C . GLY A 1 105 ? 11.181 66.827 49.404 1.00 68.49 102 GLY A C 1
ATOM 701 O O . GLY A 1 105 ? 11.899 67.431 48.605 1.00 67.76 102 GLY A O 1
ATOM 702 N N . LYS A 1 106 ? 11.647 66.210 50.493 1.00 68.72 103 LYS A N 1
ATOM 703 C CA . LYS A 1 106 ? 13.071 66.126 50.829 1.00 68.91 103 LYS A CA 1
ATOM 704 C C . LYS A 1 106 ? 13.847 65.360 49.759 1.00 69.03 103 LYS A C 1
ATOM 705 O O . LYS A 1 106 ? 13.393 64.323 49.296 1.00 68.97 103 LYS A O 1
ATOM 707 N N . GLU A 1 107 ? 15.014 65.866 49.364 1.00 69.45 104 GLU A N 1
ATOM 708 C CA . GLU A 1 107 ? 15.857 65.171 48.375 1.00 69.62 104 GLU A CA 1
ATOM 709 C C . GLU A 1 107 ? 15.200 65.050 46.985 1.00 68.87 104 GLU A C 1
ATOM 710 O O . GLU A 1 107 ? 15.348 64.029 46.308 1.00 68.64 104 GLU A O 1
ATOM 716 N N . GLN A 1 108 ? 14.475 66.083 46.565 1.00 67.91 105 GLN A N 1
ATOM 717 C CA . GLN A 1 108 ? 13.790 66.053 45.275 1.00 66.85 105 GLN A CA 1
ATOM 718 C C . GLN A 1 108 ? 14.522 66.876 44.237 1.00 66.16 105 GLN A C 1
ATOM 719 O O . GLN A 1 108 ? 15.295 67.782 44.573 1.00 66.46 105 GLN A O 1
ATOM 720 N N . THR A 1 109 ? 14.272 66.569 42.971 1.00 65.10 106 THR A N 1
ATOM 721 C CA . THR A 1 109 ? 14.847 67.312 41.864 1.00 64.26 106 THR A CA 1
ATOM 722 C C . THR A 1 109 ? 13.726 67.733 40.915 1.00 63.71 106 THR A C 1
ATOM 723 O O . THR A 1 109 ? 12.853 66.935 40.615 1.00 64.23 106 THR A O 1
ATOM 727 N N . ARG A 1 110 ? 13.735 68.986 40.468 1.00 62.75 107 ARG A N 1
ATOM 728 C CA . ARG A 1 110 ? 12.731 69.485 39.529 1.00 61.87 107 ARG A CA 1
ATOM 729 C C . ARG A 1 110 ? 13.369 70.386 38.483 1.00 61.81 107 ARG A C 1
ATOM 730 O O . ARG A 1 110 ? 14.040 71.373 38.835 1.00 62.25 107 ARG A O 1
ATOM 738 N N . VAL A 1 111 ? 13.173 70.048 37.207 1.00 61.10 108 VAL A N 1
ATOM 739 C CA . VAL A 1 111 ? 13.741 70.809 36.092 1.00 60.93 108 VAL A CA 1
ATOM 740 C C . VAL A 1 111 ? 12.918 72.068 35.832 1.00 61.05 108 VAL A C 1
ATOM 741 O O . VAL A 1 111 ? 11.748 71.973 35.501 1.00 61.12 108 VAL A O 1
ATOM 745 N N . VAL A 1 112 ? 13.500 73.253 35.983 1.00 61.20 109 VAL A N 1
ATOM 746 C CA . VAL A 1 112 ? 12.707 74.453 35.712 1.00 61.81 109 VAL A CA 1
ATOM 747 C C . VAL A 1 112 ? 12.676 74.781 34.205 1.00 62.68 109 VAL A C 1
ATOM 748 O O . VAL A 1 112 ? 11.604 75.045 33.639 1.00 63.05 109 VAL A O 1
ATOM 752 N N . GLN A 1 113 ? 13.846 74.750 33.565 1.00 63.12 110 GLN A N 1
ATOM 753 C CA . GLN A 1 113 ? 13.990 74.924 32.106 1.00 63.73 110 GLN A CA 1
ATOM 754 C C . GLN A 1 113 ? 15.349 74.314 31.696 1.00 64.17 110 GLN A C 1
ATOM 755 O O . GLN A 1 113 ? 16.114 73.912 32.573 1.00 64.52 110 GLN A O 1
ATOM 761 N N . PRO A 1 114 ? 15.632 74.175 30.382 1.00 64.40 111 PRO A N 1
ATOM 762 C CA . PRO A 1 114 ? 16.993 73.768 30.020 1.00 64.70 111 PRO A CA 1
ATOM 763 C C . PRO A 1 114 ? 18.072 74.547 30.787 1.00 65.03 111 PRO A C 1
ATOM 764 O O . PRO A 1 114 ? 18.168 75.784 30.662 1.00 65.62 111 PRO A O 1
ATOM 768 N N . GLY A 1 115 ? 18.858 73.818 31.586 1.00 64.78 112 GLY A N 1
ATOM 769 C CA . GLY A 1 115 ? 19.968 74.398 32.344 1.00 63.99 112 GLY A CA 1
ATOM 770 C C . GLY A 1 115 ? 19.518 75.237 33.516 1.00 63.59 112 GLY A C 1
ATOM 771 O O . GLY A 1 115 ? 20.153 76.211 33.849 1.00 63.65 112 GLY A O 1
ATOM 772 N N . LEU A 1 116 ? 18.393 74.865 34.112 1.00 63.55 113 LEU A N 1
ATOM 773 C CA . LEU A 1 116 ? 17.936 75.438 35.367 1.00 63.25 113 LEU A CA 1
ATOM 774 C C . LEU A 1 116 ? 17.281 74.303 36.117 1.00 63.14 113 LEU A C 1
ATOM 775 O O . LEU A 1 116 ? 16.444 73.598 35.556 1.00 63.50 113 LEU A O 1
ATOM 780 N N . THR A 1 117 ? 17.678 74.124 37.375 1.00 62.85 114 THR A N 1
ATOM 781 C CA . THR A 1 117 ? 17.242 72.997 38.191 1.00 62.57 114 THR A CA 1
ATOM 782 C C . THR A 1 117 ? 17.095 73.469 39.628 1.00 62.65 114 THR A C 1
ATOM 783 O O . THR A 1 117 ? 17.896 74.283 40.093 1.00 63.21 114 THR A O 1
ATOM 787 N N . VAL A 1 118 ? 16.066 72.972 40.316 1.00 62.33 115 VAL A N 1
ATOM 788 C CA . VAL A 1 118 ? 15.869 73.238 41.739 1.00 62.20 115 VAL A CA 1
ATOM 789 C C . VAL A 1 118 ? 15.856 71.924 42.523 1.00 62.45 115 VAL A C 1
ATOM 790 O O . VAL A 1 118 ? 15.225 70.957 42.103 1.00 63.34 115 VAL A O 1
ATOM 794 N N . ARG A 1 119 ? 16.561 71.883 43.649 1.00 62.53 116 ARG A N 1
ATOM 795 C CA . ARG A 1 119 ? 16.687 70.663 44.444 1.00 62.78 116 ARG A CA 1
ATOM 796 C C . ARG A 1 119 ? 16.541 70.948 45.933 1.00 62.93 116 ARG A C 1
ATOM 797 O O . ARG A 1 119 ? 17.021 71.970 46.430 1.00 63.21 116 ARG A O 1
ATOM 805 N N . THR A 1 120 ? 15.906 70.025 46.646 1.00 63.04 117 THR A N 1
ATOM 806 C CA . THR A 1 120 ? 15.708 70.158 48.082 1.00 63.12 117 THR A CA 1
ATOM 807 C C . THR A 1 120 ? 16.768 69.362 48.827 1.00 63.52 117 THR A C 1
ATOM 808 O O . THR A 1 120 ? 16.469 68.603 49.753 1.00 64.14 117 THR A O 1
ATOM 812 N N . ILE A 1 121 ? 18.005 69.556 48.394 1.00 63.78 118 ILE A N 1
ATOM 813 C CA . ILE A 1 121 ? 19.195 68.952 48.966 1.00 63.87 118 ILE A CA 1
ATOM 814 C C . ILE A 1 121 ? 19.928 70.010 49.809 1.00 63.81 118 ILE A C 1
ATOM 815 O O . ILE A 1 121 ? 19.900 71.202 49.483 1.00 63.29 118 ILE A O 1
ATOM 820 N N . SER A 1 122 ? 20.573 69.551 50.885 1.00 63.81 119 SER A N 1
ATOM 821 C CA . SER A 1 122 ? 21.286 70.390 51.862 1.00 63.75 119 SER A CA 1
ATOM 822 C C . SER A 1 122 ? 22.595 70.974 51.316 1.00 63.73 119 SER A C 1
ATOM 823 O O . SER A 1 122 ? 23.071 70.565 50.254 1.00 63.96 119 SER A O 1
ATOM 826 N N . PHE A 1 123 ? 23.190 71.922 52.034 1.00 63.45 120 PHE A N 1
ATOM 827 C CA . PHE A 1 123 ? 24.507 72.396 51.642 1.00 63.39 120 PHE A CA 1
ATOM 828 C C . PHE A 1 123 ? 25.542 71.267 51.658 1.00 63.37 120 PHE A C 1
ATOM 829 O O . PHE A 1 123 ? 26.188 71.005 50.642 1.00 63.49 120 PHE A O 1
ATOM 837 N N . GLU A 1 124 ? 25.689 70.603 52.804 1.00 63.05 121 GLU A N 1
ATOM 838 C CA . GLU A 1 124 ? 26.673 69.524 52.957 1.00 63.20 121 GLU A CA 1
ATOM 839 C C . GLU A 1 124 ? 26.361 68.330 52.084 1.00 62.93 121 GLU A C 1
ATOM 840 O O . GLU A 1 124 ? 27.266 67.637 51.620 1.00 62.95 121 GLU A O 1
ATOM 846 N N . ALA A 1 125 ? 25.081 68.081 51.864 1.00 62.62 122 ALA A N 1
ATOM 847 C CA . ALA A 1 125 ? 24.705 67.005 50.980 1.00 62.55 122 ALA A CA 1
ATOM 848 C C . ALA A 1 125 ? 25.261 67.305 49.581 1.00 62.49 122 ALA A C 1
ATOM 849 O O . ALA A 1 125 ? 25.757 66.408 48.895 1.00 62.84 122 ALA A O 1
ATOM 851 N N . LEU A 1 126 ? 25.213 68.569 49.176 1.00 61.97 123 LEU A N 1
ATOM 852 C CA . LEU A 1 126 ? 25.671 68.931 47.850 1.00 62.20 123 LEU A CA 1
ATOM 853 C C . LEU A 1 126 ? 27.198 68.860 47.770 1.00 62.22 123 LEU A C 1
ATOM 854 O O . LEU A 1 126 ? 27.763 68.415 46.765 1.00 61.95 123 LEU A O 1
ATOM 859 N N . LEU A 1 127 ? 27.857 69.296 48.841 1.00 62.23 124 LEU A N 1
ATOM 860 C CA . LEU A 1 127 ? 29.301 69.213 48.932 1.00 62.35 124 LEU A CA 1
ATOM 861 C C . LEU A 1 127 ? 29.769 67.786 48.751 1.00 62.40 124 LEU A C 1
ATOM 862 O O . LEU A 1 127 ? 30.612 67.511 47.900 1.00 62.07 124 LEU A O 1
ATOM 867 N N . GLY A 1 128 ? 29.181 66.886 49.539 1.00 62.93 125 GLY A N 1
ATOM 868 C CA . GLY A 1 128 ? 29.479 65.455 49.488 1.00 63.26 125 GLY A CA 1
ATOM 869 C C . GLY A 1 128 ? 29.473 64.896 48.082 1.00 63.58 125 GLY A C 1
ATOM 870 O O . GLY A 1 128 ? 30.417 64.210 47.678 1.00 63.40 125 GLY A O 1
ATOM 871 N N . GLU A 1 129 ? 28.403 65.196 47.338 1.00 64.06 126 GLU A N 1
ATOM 872 C CA . GLU A 1 129 ? 28.304 64.807 45.935 1.00 64.89 126 GLU A CA 1
ATOM 873 C C . GLU A 1 129 ? 29.475 65.376 45.142 1.00 65.39 126 GLU A C 1
ATOM 874 O O . GLU A 1 129 ? 30.236 64.626 44.537 1.00 65.77 126 GLU A O 1
ATOM 880 N N . LEU A 1 130 ? 29.618 66.704 45.171 1.00 65.91 127 LEU A N 1
ATOM 881 C CA . LEU A 1 130 ? 30.622 67.414 44.369 1.00 66.41 127 LEU A CA 1
ATOM 882 C C . LEU A 1 130 ? 32.050 66.992 44.682 1.00 66.50 127 LEU A C 1
ATOM 883 O O . LEU A 1 130 ? 32.898 66.969 43.787 1.00 66.43 127 LEU A O 1
ATOM 888 N N . ALA A 1 131 ? 32.291 66.640 45.947 1.00 66.88 128 ALA A N 1
ATOM 889 C CA . ALA A 1 131 ? 33.612 66.194 46.427 1.00 67.32 128 ALA A CA 1
ATOM 890 C C . ALA A 1 131 ? 34.164 64.956 45.708 1.00 67.50 128 ALA A C 1
ATOM 891 O O . ALA A 1 131 ? 35.369 64.737 45.683 1.00 67.25 128 ALA A O 1
ATOM 893 N N . GLU A 1 132 ? 33.269 64.161 45.128 1.00 68.04 129 GLU A N 1
ATOM 894 C CA . GLU A 1 132 ? 33.638 62.956 44.398 1.00 68.39 129 GLU A CA 1
ATOM 895 C C . GLU A 1 132 ? 34.561 63.230 43.202 1.00 68.41 129 GLU A C 1
ATOM 896 O O . GLU A 1 132 ? 35.506 62.476 42.974 1.00 68.67 129 GLU A O 1
ATOM 902 N N . HIS A 1 133 ? 34.297 64.300 42.451 1.00 68.30 130 HIS A N 1
ATOM 903 C CA . HIS A 1 133 ? 35.014 64.541 41.194 1.00 68.04 130 HIS A CA 1
ATOM 904 C C . HIS A 1 133 ? 35.608 65.929 41.054 1.00 67.87 130 HIS A C 1
ATOM 905 O O . HIS A 1 133 ? 36.522 66.145 40.249 1.00 67.98 130 HIS A O 1
ATOM 912 N N . HIS A 1 134 ? 35.095 66.871 41.830 1.00 67.36 131 HIS A N 1
ATOM 913 C CA . HIS A 1 134 ? 35.561 68.244 41.729 1.00 67.00 131 HIS A CA 1
ATOM 914 C C . HIS A 1 134 ? 36.727 68.527 42.685 1.00 66.87 131 HIS A C 1
ATOM 915 O O . HIS A 1 134 ? 36.858 67.876 43.729 1.00 66.58 131 HIS A O 1
ATOM 922 N N . SER A 1 135 ? 37.586 69.475 42.308 1.00 66.70 132 SER A N 1
ATOM 923 C CA . SER A 1 135 ? 38.604 69.971 43.221 1.00 67.00 132 SER A CA 1
ATOM 924 C C . SER A 1 135 ? 37.906 71.018 44.060 1.00 67.38 132 SER A C 1
ATOM 925 O O . SER A 1 135 ? 37.408 72.007 43.533 1.00 67.73 132 SER A O 1
ATOM 928 N N . LEU A 1 136 ? 37.826 70.787 45.360 1.00 67.93 133 LEU A N 1
ATOM 929 C CA . LEU A 1 136 ? 37.110 71.706 46.219 1.00 68.65 133 LEU A CA 1
ATOM 930 C C . LEU A 1 136 ? 38.035 72.782 46.763 1.00 69.41 133 LEU A C 1
ATOM 931 O O . LEU A 1 136 ? 39.196 72.497 47.145 1.00 69.37 133 LEU A O 1
ATOM 936 N N . TYR A 1 137 ? 37.505 74.012 46.769 1.00 69.73 134 TYR A N 1
ATOM 937 C CA . TYR A 1 137 ? 38.214 75.209 47.215 1.00 69.94 134 TYR A CA 1
ATOM 938 C C . TYR A 1 137 ? 37.347 76.153 48.070 1.00 70.77 134 TYR A C 1
ATOM 939 O O . TYR A 1 137 ? 36.139 76.280 47.874 1.00 69.74 134 TYR A O 1
ATOM 964 N N . ASP A 1 140 ? 39.616 81.799 52.303 1.00 70.61 137 ASP A N 1
ATOM 965 C CA . ASP A 1 140 ? 40.174 81.927 53.635 1.00 69.98 137 ASP A CA 1
ATOM 966 C C . ASP A 1 140 ? 41.346 82.885 53.568 1.00 69.86 137 ASP A C 1
ATOM 967 O O . ASP A 1 140 ? 42.327 82.614 52.869 1.00 69.62 137 ASP A O 1
ATOM 972 N N . LYS A 1 141 ? 41.249 83.996 54.296 1.00 69.63 138 LYS A N 1
ATOM 973 C CA . LYS A 1 141 ? 42.278 85.036 54.257 1.00 69.60 138 LYS A CA 1
ATOM 974 C C . LYS A 1 141 ? 43.672 84.523 54.654 1.00 69.05 138 LYS A C 1
ATOM 975 O O . LYS A 1 141 ? 44.691 85.148 54.354 1.00 68.62 138 LYS A O 1
ATOM 981 N N . LYS A 1 142 ? 43.692 83.359 55.295 1.00 68.60 139 LYS A N 1
ATOM 982 C CA . LYS A 1 142 ? 44.917 82.663 55.687 1.00 68.31 139 LYS A CA 1
ATOM 983 C C . LYS A 1 142 ? 45.340 81.584 54.660 1.00 67.45 139 LYS A C 1
ATOM 984 O O . LYS A 1 142 ? 46.399 80.982 54.783 1.00 67.46 139 LYS A O 1
ATOM 990 N N . GLY A 1 143 ? 44.512 81.348 53.646 1.00 66.98 140 GLY A N 1
ATOM 991 C CA . GLY A 1 143 ? 44.799 80.328 52.632 1.00 66.17 140 GLY A CA 1
ATOM 992 C C . GLY A 1 143 ? 45.927 80.707 51.693 1.00 65.53 140 GLY A C 1
ATOM 993 O O . GLY A 1 143 ? 46.378 81.845 51.686 1.00 65.20 140 GLY A O 1
ATOM 994 N N . ASP A 1 144 ? 46.388 79.753 50.897 1.00 65.06 141 ASP A N 1
ATOM 995 C CA . ASP A 1 144 ? 47.385 80.049 49.882 1.00 65.01 141 ASP A CA 1
ATOM 996 C C . ASP A 1 144 ? 46.833 81.076 48.918 1.00 64.67 141 ASP A C 1
ATOM 997 O O . ASP A 1 144 ? 45.628 81.113 48.679 1.00 64.21 141 ASP A O 1
ATOM 1002 N N . SER A 1 145 ? 47.711 81.903 48.359 1.00 64.29 142 SER A N 1
ATOM 1003 C CA . SER A 1 145 ? 47.293 82.805 47.294 1.00 64.32 142 SER A CA 1
ATOM 1004 C C . SER A 1 145 ? 46.967 81.980 46.066 1.00 64.00 142 SER A C 1
ATOM 1005 O O . SER A 1 145 ? 47.760 81.121 45.659 1.00 64.71 142 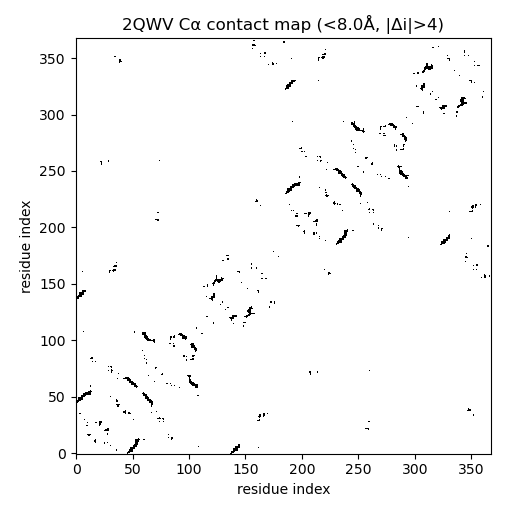SER A O 1
ATOM 1008 N N . ILE A 1 146 ? 45.804 82.239 45.487 1.00 63.38 143 ILE A N 1
ATOM 1009 C CA . ILE A 1 146 ? 45.356 81.534 44.288 1.00 63.00 143 ILE A CA 1
ATOM 1010 C C . ILE A 1 146 ? 46.385 81.634 43.165 1.00 63.72 143 ILE A C 1
ATOM 1011 O O . ILE A 1 146 ? 46.485 80.739 42.319 1.00 63.73 143 ILE A O 1
ATOM 1016 N N . ARG A 1 147 ? 47.156 82.721 43.179 1.00 64.08 144 ARG A N 1
ATOM 1017 C CA . ARG A 1 147 ? 48.148 82.968 42.146 1.00 64.89 144 ARG A CA 1
ATOM 1018 C C . ARG A 1 147 ? 49.295 81.978 42.203 1.00 65.34 144 ARG A C 1
ATOM 1019 O O . ARG A 1 147 ? 49.875 81.668 41.171 1.00 65.71 144 ARG A O 1
ATOM 1027 N N . ASP A 1 148 ? 49.593 81.469 43.399 1.00 66.09 145 ASP A N 1
ATOM 1028 C CA . ASP A 1 148 ? 50.704 80.541 43.612 1.00 66.77 145 ASP A CA 1
ATOM 1029 C C . ASP A 1 148 ? 50.372 79.077 43.399 1.00 66.94 145 ASP A C 1
ATOM 1030 O O . ASP A 1 148 ? 51.267 78.276 43.187 1.00 67.09 145 ASP A O 1
ATOM 1035 N N . ILE A 1 149 ? 49.102 78.708 43.492 1.00 67.51 146 ILE A N 1
ATOM 1036 C CA . ILE A 1 149 ? 48.726 77.308 43.279 1.00 67.46 146 ILE A CA 1
ATOM 1037 C C . ILE A 1 149 ? 48.320 77.092 41.822 1.00 67.78 146 ILE A C 1
ATOM 1038 O O . ILE A 1 149 ? 47.912 78.040 41.129 1.00 67.57 146 ILE A O 1
ATOM 1043 N N . LYS A 1 150 ? 48.459 75.849 41.365 1.00 67.96 147 LYS A N 1
ATOM 1044 C CA . LYS A 1 150 ? 47.923 75.441 40.075 1.00 68.19 147 LYS A CA 1
ATOM 1045 C C . LYS A 1 150 ? 46.522 74.857 40.272 1.00 68.00 147 LYS A C 1
ATOM 1046 O O . LYS A 1 150 ? 46.365 73.765 40.838 1.00 67.60 147 LYS A O 1
ATOM 1052 N N . ILE A 1 151 ? 45.517 75.605 39.813 1.00 67.72 148 ILE A N 1
ATOM 1053 C CA . ILE A 1 151 ? 44.127 75.200 39.946 1.00 67.54 148 ILE A CA 1
ATOM 1054 C C . ILE A 1 151 ? 43.973 73.774 39.427 1.00 67.26 148 ILE A C 1
ATOM 1055 O O . ILE A 1 151 ? 44.390 73.473 38.312 1.00 66.94 148 ILE A O 1
ATOM 1060 N N . GLY A 1 152 ? 43.375 72.913 40.251 1.00 67.00 149 GLY A N 1
ATOM 1061 C CA . GLY A 1 152 ? 43.173 71.513 39.916 1.00 66.77 149 GLY A CA 1
ATOM 1062 C C . GLY A 1 152 ? 42.130 71.333 38.830 1.00 66.67 149 GLY A C 1
ATOM 1063 O O . GLY A 1 152 ? 41.442 72.295 38.459 1.00 66.81 149 GLY A O 1
ATOM 1064 N N . PRO A 1 153 ? 42.002 70.098 38.312 1.00 66.34 150 PRO A N 1
ATOM 1065 C CA . PRO A 1 153 ? 41.040 69.851 37.251 1.00 66.02 150 PRO A CA 1
ATOM 1066 C C . PRO A 1 153 ? 39.648 69.931 37.827 1.00 65.79 150 PRO A C 1
ATOM 1067 O O . PRO A 1 153 ? 39.452 69.633 39.011 1.00 65.68 150 PRO A O 1
ATOM 1071 N N . ASN A 1 154 ? 38.701 70.349 36.995 1.00 65.37 151 ASN A N 1
ATOM 1072 C CA . ASN A 1 154 ? 37.310 70.471 37.391 1.00 65.24 151 ASN A CA 1
ATOM 1073 C C . ASN A 1 154 ? 37.101 71.086 38.794 1.00 64.70 151 ASN A C 1
ATOM 1074 O O . ASN A 1 154 ? 36.679 70.388 39.718 1.00 64.35 151 ASN A O 1
ATOM 1079 N N . PRO A 1 155 ? 37.424 72.393 38.956 1.00 64.28 152 PRO A N 1
ATOM 1080 C CA . PRO A 1 155 ? 37.353 73.065 40.250 1.00 63.87 152 PRO A CA 1
ATOM 1081 C C . PRO A 1 155 ? 35.984 73.598 40.658 1.00 63.68 152 PRO A C 1
ATOM 1082 O O . PRO A 1 155 ? 35.212 74.054 39.821 1.00 63.75 152 PRO A O 1
ATOM 1086 N N . CYS A 1 156 ? 35.713 73.537 41.959 1.00 63.36 153 CYS A N 1
ATOM 1087 C CA . CYS A 1 156 ? 34.503 74.073 42.543 1.00 62.97 153 CYS A CA 1
ATOM 1088 C C . CYS A 1 156 ? 34.828 74.990 43.705 1.00 63.05 153 CYS A C 1
ATOM 1089 O O . CYS A 1 156 ? 35.532 74.602 44.637 1.00 63.38 153 CYS A O 1
ATOM 1092 N N . PHE A 1 157 ? 34.293 76.200 43.662 1.00 63.09 154 PHE A N 1
ATOM 1093 C CA . PHE A 1 157 ? 34.660 77.223 44.624 1.00 63.59 154 PHE A CA 1
ATOM 1094 C C . PHE A 1 157 ? 33.507 77.572 45.560 1.00 64.07 154 PHE A C 1
ATOM 1095 O O . PHE A 1 157 ? 32.493 78.095 45.134 1.00 64.21 154 PHE A O 1
ATOM 1103 N N . ILE A 1 158 ? 33.679 77.272 46.840 1.00 64.81 155 ILE A N 1
ATOM 1104 C CA . ILE A 1 158 ? 32.664 77.543 47.844 1.00 65.52 155 ILE A CA 1
ATOM 1105 C C . ILE A 1 158 ? 32.688 79.007 48.215 1.00 66.79 155 ILE A C 1
ATOM 1106 O O . ILE A 1 158 ? 33.757 79.553 48.490 1.00 67.31 155 ILE A O 1
ATOM 1111 N N . LEU A 1 159 ? 31.522 79.647 48.222 1.00 68.42 156 LEU A N 1
ATOM 1112 C CA . LEU A 1 159 ? 31.437 81.068 48.544 1.00 70.55 156 LEU A CA 1
ATOM 1113 C C . LEU A 1 159 ? 30.341 81.339 49.578 1.00 72.21 156 LEU A C 1
ATOM 1114 O O . LEU A 1 159 ? 29.202 80.970 49.385 1.00 72.43 156 LEU A O 1
ATOM 1119 N N . THR A 1 160 ? 30.699 81.975 50.687 1.00 74.73 157 THR A N 1
ATOM 1120 C CA . THR A 1 160 ? 29.738 82.274 51.755 1.00 76.53 157 THR A CA 1
ATOM 1121 C C . THR A 1 160 ? 29.119 83.663 51.559 1.00 77.86 157 THR A C 1
ATOM 1122 O O . THR A 1 160 ? 29.515 84.408 50.649 1.00 78.25 157 THR A O 1
ATOM 1124 N N . ASP A 1 161 ? 28.138 83.991 52.405 1.00 79.04 158 ASP A N 1
ATOM 1125 C CA . ASP A 1 161 ? 27.573 85.342 52.478 1.00 79.70 158 ASP A CA 1
ATOM 1126 C C . ASP A 1 161 ? 28.428 86.200 53.392 1.00 79.75 158 ASP A C 1
ATOM 1127 O O . ASP A 1 161 ? 28.076 86.388 54.557 1.00 80.30 158 ASP A O 1
ATOM 1132 N N . SER A 1 172 ? 35.145 69.107 59.491 1.00 84.35 169 SER A N 1
ATOM 1133 C CA . SER A 1 172 ? 34.109 68.738 58.531 1.00 84.39 169 SER A CA 1
ATOM 1134 C C . SER A 1 172 ? 34.537 69.115 57.121 1.00 84.46 169 SER A C 1
ATOM 1135 O O . SER A 1 172 ? 34.623 68.258 56.242 1.00 84.38 169 SER A O 1
ATOM 1145 N N . LYS A 1 174 ? 37.545 70.075 56.337 1.00 83.18 171 LYS A N 1
ATOM 1146 C CA . LYS A 1 174 ? 38.824 69.374 56.185 1.00 82.37 171 LYS A CA 1
ATOM 1147 C C . LYS A 1 174 ? 38.644 67.891 55.828 1.00 81.71 171 LYS A C 1
ATOM 1148 O O . LYS A 1 174 ? 39.419 67.350 55.030 1.00 81.78 171 LYS A O 1
ATOM 1150 N N . ARG A 1 175 ? 37.628 67.248 56.415 1.00 80.58 172 ARG A N 1
ATOM 1151 C CA . ARG A 1 175 ? 37.301 65.844 56.117 1.00 79.56 172 ARG A CA 1
ATOM 1152 C C . ARG A 1 175 ? 36.925 65.635 54.646 1.00 78.80 172 ARG A C 1
ATOM 1153 O O . ARG A 1 175 ? 37.320 64.635 54.036 1.00 78.74 172 ARG A O 1
ATOM 1155 N N . LEU A 1 176 ? 36.172 66.583 54.084 1.00 77.57 173 LEU A N 1
ATOM 1156 C CA . LEU A 1 176 ? 35.758 66.515 52.690 1.00 76.59 173 LEU A CA 1
ATOM 1157 C C . LEU A 1 176 ? 36.917 66.822 51.744 1.00 76.02 173 LEU A C 1
ATOM 1158 O O . LEU A 1 176 ? 36.806 66.608 50.540 1.00 76.20 173 LEU A O 1
ATOM 1160 N N . GLY A 1 177 ? 38.021 67.329 52.297 1.00 75.29 174 GLY A N 1
ATOM 1161 C CA . GLY A 1 177 ? 39.254 67.570 51.544 1.00 73.88 174 GLY A CA 1
ATOM 1162 C C . GLY A 1 177 ? 39.353 68.914 50.840 1.00 73.14 174 GLY A C 1
ATOM 1163 O O . GLY A 1 177 ? 40.252 69.120 50.023 1.00 73.22 174 GLY A O 1
ATOM 1164 N N . VAL A 1 178 ? 38.438 69.831 51.149 1.00 72.07 175 VAL A N 1
ATOM 1165 C CA . VAL A 1 178 ? 38.467 71.174 50.559 1.00 70.81 175 VAL A CA 1
ATOM 1166 C C . VAL A 1 178 ? 39.648 71.975 51.079 1.00 70.11 175 VAL A C 1
ATOM 1167 O O . VAL A 1 178 ? 39.891 71.998 52.292 1.00 69.81 175 VAL A O 1
ATOM 1171 N N . GLU A 1 179 ? 40.371 72.624 50.160 1.00 69.00 176 GLU A N 1
ATOM 1172 C CA . GLU A 1 179 ? 41.585 73.368 50.512 1.00 68.27 176 GLU A CA 1
ATOM 1173 C C . GLU A 1 179 ? 41.464 74.886 50.365 1.00 67.20 176 GLU A C 1
ATOM 1174 O O . GLU A 1 179 ? 40.847 75.392 49.422 1.00 67.33 176 GLU A O 1
ATOM 1180 N N . LYS A 1 180 ? 42.077 75.597 51.309 1.00 65.49 177 LYS A N 1
ATOM 1181 C CA . LYS A 1 180 ? 41.833 77.016 51.510 1.00 63.79 177 LYS A CA 1
ATOM 1182 C C . LYS A 1 180 ? 42.646 77.869 50.566 1.00 62.73 177 LYS A C 1
ATOM 1183 O O . LYS A 1 180 ? 43.814 77.576 50.325 1.00 62.46 177 LYS A O 1
ATOM 1189 N N . ILE A 1 181 ? 42.016 78.916 50.023 1.00 61.44 178 ILE A N 1
ATOM 1190 C CA . ILE A 1 181 ? 42.727 79.927 49.237 1.00 59.69 178 ILE A CA 1
ATOM 1191 C C . ILE A 1 181 ? 42.310 81.357 49.563 1.00 59.06 178 ILE A C 1
ATOM 1192 O O . ILE A 1 181 ? 41.213 81.607 50.066 1.00 58.26 178 ILE A O 1
ATOM 1197 N N . SER A 1 182 ? 43.220 82.285 49.279 1.00 58.81 179 SER A N 1
ATOM 1198 C CA . SER A 1 182 ? 42.990 83.709 49.450 1.00 58.49 179 SER A CA 1
ATOM 1199 C C . SER A 1 182 ? 43.201 84.391 48.118 1.00 58.55 179 SER A C 1
ATOM 1200 O O . SER A 1 182 ? 44.204 84.143 47.444 1.00 58.81 179 SER A O 1
ATOM 1203 N N . LEU A 1 183 ? 42.257 85.259 47.752 1.00 58.35 180 LEU A N 1
ATOM 1204 C CA . LEU A 1 183 ? 42.348 86.049 46.524 1.00 57.68 180 LEU A CA 1
ATOM 1205 C C . LEU A 1 183 ? 43.082 87.350 46.738 1.00 57.59 180 LEU A C 1
ATOM 1206 O O . LEU A 1 183 ? 43.233 88.130 45.799 1.00 58.49 180 LEU A O 1
ATOM 1211 N N . GLY A 1 184 ? 43.508 87.609 47.968 1.00 56.79 181 GLY A N 1
ATOM 1212 C CA . GLY A 1 184 ? 44.125 88.889 48.284 1.00 56.17 181 GLY A CA 1
ATOM 1213 C C . GLY A 1 184 ? 43.877 89.385 49.695 1.00 55.39 181 GLY A C 1
ATOM 1214 O O . GLY A 1 184 ? 43.190 88.736 50.476 1.00 55.52 181 GLY A O 1
ATOM 1215 N N . PRO A 1 185 ? 44.428 90.552 50.023 1.00 55.23 182 PRO A N 1
ATOM 1216 C CA . PRO A 1 185 ? 44.431 91.071 51.386 1.00 55.66 182 PRO A CA 1
ATOM 1217 C C . PRO A 1 185 ? 43.050 91.509 51.882 1.00 56.13 182 PRO A C 1
ATOM 1218 O O . PRO A 1 185 ? 42.842 91.629 53.098 1.00 56.23 182 PRO A O 1
ATOM 1222 N N . LYS A 1 186 ? 42.115 91.747 50.963 1.00 56.37 183 LYS A N 1
ATOM 1223 C CA . LYS A 1 186 ? 40.855 92.357 51.359 1.00 56.75 183 LYS A CA 1
ATOM 1224 C C . LYS A 1 186 ? 39.634 91.448 51.352 1.00 57.30 183 LYS A C 1
ATOM 1225 O O . LYS A 1 186 ? 39.648 90.373 50.773 1.00 57.20 183 LYS A O 1
ATOM 1239 N N . LEU A 1 188 ? 36.173 90.599 50.106 1.00 56.91 185 LEU A N 1
ATOM 1240 C CA . LEU A 1 188 ? 35.334 90.870 48.952 1.00 55.55 185 LEU A CA 1
ATOM 1241 C C . LEU A 1 188 ? 33.902 90.318 49.055 1.00 55.02 185 LEU A C 1
ATOM 1242 O O . LEU A 1 188 ? 33.638 89.359 49.783 1.00 54.79 185 LEU A O 1
ATOM 1247 N N . PHE A 1 189 ? 32.983 90.939 48.314 1.00 53.91 186 PHE A N 1
ATOM 1248 C CA . PHE A 1 189 ? 31.680 90.356 48.043 1.00 52.59 186 PHE A CA 1
ATOM 1249 C C . PHE A 1 189 ? 31.867 89.039 47.342 1.00 52.18 186 PHE A C 1
ATOM 1250 O O . PHE A 1 189 ? 32.755 88.905 46.513 1.00 52.82 186 PHE A O 1
ATOM 1258 N N . ALA A 1 190 ? 31.003 88.076 47.631 1.00 51.91 187 ALA A N 1
ATOM 1259 C CA . ALA A 1 190 ? 31.018 86.805 46.921 1.00 51.23 187 ALA A CA 1
ATOM 1260 C C . ALA A 1 190 ? 31.142 87.037 45.419 1.00 50.93 187 ALA A C 1
ATOM 1261 O O . ALA A 1 190 ? 31.950 86.390 44.764 1.00 51.14 187 ALA A O 1
ATOM 1263 N N . SER A 1 191 ? 30.394 88.005 44.898 1.00 50.19 188 SER A N 1
ATOM 1264 C CA . SER A 1 191 ? 30.368 88.263 43.472 1.00 49.85 188 SER A CA 1
ATOM 1265 C C . SER A 1 191 ? 31.703 88.756 42.959 1.00 49.43 188 SER A C 1
ATOM 1266 O O . SER A 1 191 ? 32.060 88.497 41.809 1.00 49.48 188 SER A O 1
ATOM 1269 N N . GLN A 1 192 ? 32.436 89.478 43.795 1.00 49.24 189 GLN A N 1
ATOM 1270 C CA . GLN A 1 192 ? 33.756 89.958 43.410 1.00 48.90 189 GLN A CA 1
ATOM 1271 C C . GLN A 1 192 ? 34.706 88.772 43.356 1.00 48.96 189 GLN A C 1
ATOM 1272 O O . GLN A 1 192 ? 35.527 88.673 42.449 1.00 48.83 189 GLN A O 1
ATOM 1278 N N . CYS A 1 193 ? 34.546 87.830 44.284 1.00 49.20 190 CYS A N 1
ATOM 1279 C CA . CYS A 1 193 ? 35.361 86.617 44.287 1.00 49.00 190 CYS A CA 1
ATOM 1280 C C . CYS A 1 193 ? 35.174 85.799 43.040 1.00 49.15 190 CYS A C 1
ATOM 1281 O O . CYS A 1 193 ? 36.115 85.175 42.589 1.00 50.03 190 CYS A O 1
ATOM 1284 N N . VAL A 1 194 ? 33.980 85.785 42.463 1.00 48.83 191 VAL A N 1
ATOM 1285 C CA . VAL A 1 194 ? 33.787 85.029 41.230 1.00 48.44 191 VAL A CA 1
ATOM 1286 C C . VAL A 1 194 ? 34.638 85.637 40.115 1.00 48.68 191 VAL A C 1
ATOM 1287 O O . VAL A 1 194 ? 35.337 84.928 39.394 1.00 49.11 191 VAL A O 1
ATOM 1291 N N . THR A 1 195 ? 34.607 86.956 39.994 1.00 48.65 192 THR A N 1
ATOM 1292 C CA . THR A 1 195 ? 35.405 87.633 38.971 1.00 48.87 192 THR A CA 1
ATOM 1293 C C . THR A 1 195 ? 36.893 87.269 39.016 1.00 48.98 192 THR A C 1
ATOM 1294 O O . THR A 1 195 ? 37.499 86.982 37.963 1.00 49.28 192 THR A O 1
ATOM 1298 N N . LEU A 1 196 ? 37.458 87.256 40.227 1.00 48.67 193 LEU A N 1
ATOM 1299 C CA . LEU A 1 196 ? 38.885 87.070 40.433 1.00 48.01 193 LEU A CA 1
ATOM 1300 C C . LEU A 1 196 ? 39.261 85.619 40.245 1.00 48.71 193 LEU A C 1
ATOM 1301 O O . LEU A 1 196 ? 40.375 85.321 39.806 1.00 48.95 193 LEU A O 1
ATOM 1306 N N . ILE A 1 197 ? 38.332 84.713 40.587 1.00 48.52 194 ILE A N 1
ATOM 1307 C CA . ILE A 1 197 ? 38.519 83.283 40.371 1.00 47.86 194 ILE A CA 1
ATOM 1308 C C . ILE A 1 197 ? 38.534 82.974 38.859 1.00 48.45 194 ILE A C 1
ATOM 1309 O O . ILE A 1 197 ? 39.516 82.405 38.349 1.00 48.56 194 ILE A O 1
ATOM 1314 N N . HIS A 1 198 ? 37.499 83.384 38.129 1.00 48.13 195 HIS A N 1
ATOM 1315 C CA . HIS A 1 198 ? 37.542 83.253 36.664 1.00 48.59 195 HIS A CA 1
ATOM 1316 C C . HIS A 1 198 ? 38.814 83.814 36.019 1.00 48.64 195 HIS A C 1
ATOM 1317 O O . HIS A 1 198 ? 39.408 83.195 35.144 1.00 48.25 195 HIS A O 1
ATOM 1324 N N . ASN A 1 199 ? 39.235 84.989 36.467 1.00 48.80 196 ASN A N 1
ATOM 1325 C CA . ASN A 1 199 ? 40.369 85.650 35.854 1.00 49.39 196 ASN A CA 1
ATOM 1326 C C . ASN A 1 199 ? 41.666 84.910 36.102 1.00 49.88 196 ASN A C 1
ATOM 1327 O O . ASN A 1 199 ? 42.547 84.916 35.263 1.00 50.20 196 ASN A O 1
ATOM 1332 N N . GLU A 1 200 ? 41.790 84.285 37.266 1.00 50.87 197 GLU A N 1
ATOM 1333 C CA . GLU A 1 200 ? 42.960 83.490 37.555 1.00 51.36 197 GLU A CA 1
ATOM 1334 C C . GLU A 1 200 ? 42.997 82.215 36.720 1.00 51.66 197 GLU A C 1
ATOM 1335 O O . GLU A 1 200 ? 44.045 81.888 36.183 1.00 52.12 197 GLU A O 1
ATOM 1341 N N . ILE A 1 201 ? 41.881 81.495 36.595 1.00 52.35 198 ILE A N 1
ATOM 1342 C CA . ILE A 1 201 ? 41.861 80.321 35.702 1.00 52.70 198 ILE A CA 1
ATOM 1343 C C . ILE A 1 201 ? 42.175 80.743 34.269 1.00 53.10 198 ILE A C 1
ATOM 1344 O O . ILE A 1 201 ? 42.902 80.052 33.563 1.00 53.63 198 ILE A O 1
ATOM 1349 N N . ASP A 1 202 ? 41.594 81.857 33.841 1.00 53.57 199 ASP A N 1
ATOM 1350 C CA . ASP A 1 202 ? 41.821 82.397 32.501 1.00 54.36 199 ASP A CA 1
ATOM 1351 C C . ASP A 1 202 ? 43.298 82.580 32.210 1.00 54.69 199 ASP A C 1
ATOM 1352 O O . ASP A 1 202 ? 43.756 82.214 31.124 1.00 55.46 199 ASP A O 1
ATOM 1357 N N . HIS A 1 203 ? 44.020 83.152 33.182 1.00 55.18 200 HIS A N 1
ATOM 1358 C CA . HIS A 1 203 ? 45.469 83.357 33.132 1.00 55.72 200 HIS A CA 1
ATOM 1359 C C . HIS A 1 203 ? 46.230 82.045 33.063 1.00 56.29 200 HIS A C 1
ATOM 1360 O O . HIS A 1 203 ? 47.064 81.869 32.183 1.00 56.79 200 HIS A O 1
ATOM 1367 N N . GLN A 1 204 ? 45.957 81.132 33.993 1.00 56.72 201 GLN A N 1
ATOM 1368 C CA . GLN A 1 204 ? 46.709 79.879 34.069 1.00 57.35 201 GLN A CA 1
ATOM 1369 C C . GLN A 1 204 ? 46.546 79.021 32.829 1.00 58.25 201 GLN A C 1
ATOM 1370 O O . GLN A 1 204 ? 47.474 78.310 32.439 1.00 58.48 201 GLN A O 1
ATOM 1376 N N . GLU A 1 205 ? 45.391 79.128 32.186 1.00 59.09 202 GLU A N 1
ATOM 1377 C CA . GLU A 1 205 ? 45.108 78.331 31.000 1.00 60.24 202 GLU A CA 1
ATOM 1378 C C . GLU A 1 205 ? 45.655 78.883 29.690 1.00 61.10 202 GLU A C 1
ATOM 1379 O O . GLU A 1 205 ? 45.915 78.120 28.761 1.00 61.37 202 GLU A O 1
ATOM 1385 N N . ALA A 1 206 ? 45.815 80.203 29.608 1.00 62.11 203 ALA A N 1
ATOM 1386 C CA . ALA A 1 206 ? 46.376 80.831 28.417 1.00 62.73 203 ALA A CA 1
ATOM 1387 C C . ALA A 1 206 ? 47.900 80.912 28.523 1.00 63.62 203 ALA A C 1
ATOM 1388 O O . ALA A 1 206 ? 48.586 81.346 27.585 1.00 63.77 203 ALA A O 1
ATOM 1390 N N . GLY A 1 207 ? 48.424 80.476 29.667 1.00 64.61 204 GLY A N 1
ATOM 1391 C CA . GLY A 1 207 ? 49.872 80.484 29.918 1.00 65.55 204 GLY A CA 1
ATOM 1392 C C . GLY A 1 207 ? 50.475 81.861 30.204 1.00 65.93 204 GLY A C 1
ATOM 1393 O O . GLY A 1 207 ? 51.697 82.055 30.110 1.00 65.38 204 GLY A O 1
ATOM 1394 N N . TRP A 1 208 ? 49.628 82.827 30.559 1.00 66.28 205 TRP A N 1
ATOM 1395 C CA . TRP A 1 208 ? 50.144 84.101 31.059 1.00 66.49 205 TRP A CA 1
ATOM 1396 C C . TRP A 1 208 ? 50.927 83.848 32.356 1.00 66.71 205 TRP A C 1
ATOM 1397 O O . TRP A 1 208 ? 50.874 82.752 32.937 1.00 66.84 205 TRP A O 1
ATOM 1409 N N . SER B 1 1 ? 63.015 102.326 41.799 1.00 67.75 -2 SER B N 1
ATOM 1410 C CA . SER B 1 1 ? 61.664 102.772 42.245 1.00 68.17 -2 SER B CA 1
ATOM 1411 C C . SER B 1 1 ? 61.641 103.044 43.760 1.00 68.03 -2 SER B C 1
ATOM 1412 O O . SER B 1 1 ? 62.398 102.400 44.511 1.00 68.42 -2 SER B O 1
ATOM 1415 N N . ASN B 1 2 ? 60.758 103.960 44.193 1.00 67.13 -1 ASN B N 1
ATOM 1416 C CA . ASN B 1 2 ? 60.514 104.236 45.616 1.00 66.49 -1 ASN B CA 1
ATOM 1417 C C . ASN B 1 2 ? 59.548 103.249 46.277 1.00 66.62 -1 ASN B C 1
ATOM 1418 O O . ASN B 1 2 ? 58.725 102.612 45.612 1.00 66.91 -1 ASN B O 1
ATOM 1423 N N . ALA B 1 3 ? 59.647 103.138 47.596 1.00 66.44 0 ALA B N 1
ATOM 1424 C CA . ALA B 1 3 ? 58.668 102.415 48.391 1.00 66.10 0 ALA B CA 1
ATOM 1425 C C . ALA B 1 3 ? 57.443 103.312 48.638 1.00 66.56 0 ALA B C 1
ATOM 1426 O O . ALA B 1 3 ? 57.442 104.189 49.531 1.00 66.39 0 ALA B O 1
ATOM 1436 N N . ARG B 1 5 ? 53.717 104.819 49.416 1.00 63.88 2 ARG B N 1
ATOM 1437 C CA . ARG B 1 5 ? 52.664 104.798 50.416 1.00 62.88 2 ARG B CA 1
ATOM 1438 C C . ARG B 1 5 ? 51.340 104.681 49.643 1.00 61.00 2 ARG B C 1
ATOM 1439 O O . ARG B 1 5 ? 51.297 104.876 48.423 1.00 59.92 2 ARG B O 1
ATOM 1447 N N . ASN B 1 6 ? 50.269 104.348 50.351 1.00 60.02 3 ASN B N 1
ATOM 1448 C CA . ASN B 1 6 ? 48.970 104.148 49.711 1.00 59.04 3 ASN B CA 1
ATOM 1449 C C . ASN B 1 6 ? 48.421 105.453 49.151 1.00 58.39 3 ASN B C 1
ATOM 1450 O O . ASN B 1 6 ? 48.439 106.482 49.826 1.00 58.36 3 ASN B O 1
ATOM 1455 N N . THR B 1 7 ? 47.989 105.413 47.893 1.00 57.72 4 THR B N 1
ATOM 1456 C CA . THR B 1 7 ? 47.479 106.601 47.246 1.00 57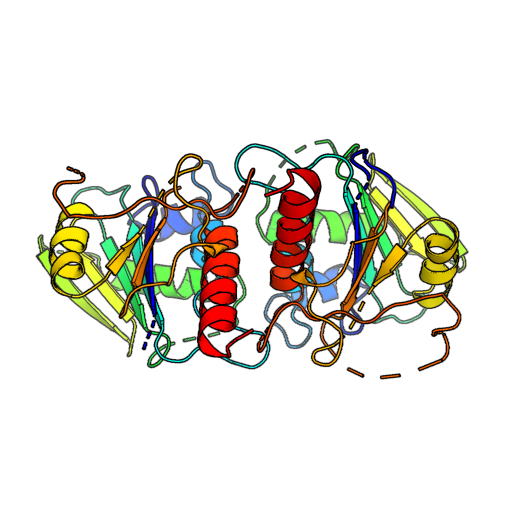.03 4 THR B CA 1
ATOM 1457 C C . THR B 1 7 ? 46.060 106.446 46.684 1.00 57.19 4 THR B C 1
ATOM 1458 O O . THR B 1 7 ? 45.546 105.340 46.535 1.00 57.00 4 THR B O 1
ATOM 1470 N N . ARG B 1 9 ? 42.953 106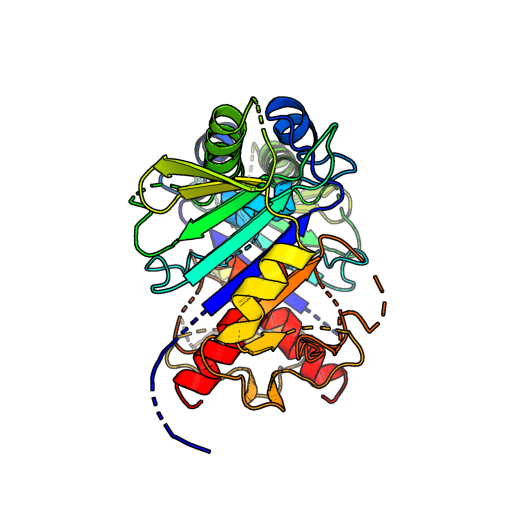.067 44.409 1.00 52.15 6 ARG B N 1
ATOM 1471 C CA . ARG B 1 9 ? 42.639 105.357 43.189 1.00 50.12 6 ARG B CA 1
ATOM 1472 C C . ARG B 1 9 ? 41.418 106.000 42.537 1.00 49.23 6 ARG B C 1
ATOM 1473 O O . ARG B 1 9 ? 40.405 106.230 43.206 1.00 49.08 6 ARG B O 1
ATOM 1481 N N . SER B 1 10 ? 41.498 106.263 41.241 1.00 47.41 7 SER B N 1
ATOM 1482 C CA . SER B 1 10 ? 40.392 106.838 40.529 1.00 47.01 7 SER B CA 1
ATOM 1483 C C . SER B 1 10 ? 40.011 105.989 39.347 1.00 46.80 7 SER B C 1
ATOM 1484 O O . SER B 1 10 ? 40.847 105.242 38.824 1.00 47.09 7 SER B O 1
ATOM 1487 N N . PHE B 1 11 ? 38.751 106.120 38.929 1.00 45.98 8 PHE B N 1
ATOM 1488 C CA . PHE B 1 11 ? 38.213 105.460 37.747 1.00 45.98 8 PHE B CA 1
ATOM 1489 C C . PHE B 1 11 ? 37.390 106.465 36.933 1.00 47.68 8 PHE B C 1
ATOM 1490 O O . PHE B 1 11 ? 36.796 107.388 37.502 1.00 47.49 8 PHE B O 1
ATOM 1498 N N . ILE B 1 12 ? 37.375 106.304 35.610 1.00 49.04 9 ILE B N 1
ATOM 1499 C CA . ILE B 1 12 ? 36.534 107.098 34.736 1.00 50.74 9 ILE B CA 1
ATOM 1500 C C . ILE B 1 12 ? 35.737 106.158 33.863 1.00 52.84 9 ILE B C 1
ATOM 1501 O O . ILE B 1 12 ? 36.306 105.423 33.064 1.00 52.74 9 ILE B O 1
ATOM 1506 N N . LEU B 1 13 ? 34.419 106.179 34.021 1.00 56.00 10 LEU B N 1
ATOM 1507 C CA . LEU B 1 13 ? 33.546 105.438 33.127 1.00 59.23 10 LEU B CA 1
ATOM 1508 C C . LEU B 1 13 ? 33.006 106.360 32.058 1.00 61.12 10 LEU B C 1
ATOM 1509 O O . LEU B 1 13 ? 32.226 107.262 32.335 1.00 61.74 10 LEU B O 1
ATOM 1514 N N . ARG B 1 14 ? 33.446 106.125 30.835 1.00 64.18 11 ARG B N 1
ATOM 1515 C CA . ARG B 1 14 ? 32.953 106.857 29.694 1.00 67.40 11 ARG B CA 1
ATOM 1516 C C . ARG B 1 14 ? 31.719 106.121 29.188 1.00 68.94 11 ARG B C 1
ATOM 1517 O O . ARG B 1 14 ? 31.826 105.148 28.435 1.00 69.68 11 ARG B O 1
ATOM 1525 N N . ALA B 1 15 ? 30.557 106.571 29.649 1.00 71.24 12 ALA B N 1
ATOM 1526 C CA . ALA B 1 15 ? 29.266 106.009 29.250 1.00 73.41 12 ALA B CA 1
ATOM 1527 C C . ALA B 1 15 ? 28.636 106.822 28.107 1.00 75.08 12 ALA B C 1
ATOM 1528 O O . ALA B 1 15 ? 27.789 107.706 28.329 1.00 74.89 12 ALA B O 1
ATOM 1530 N N . ARG B 1 16 ? 29.073 106.506 26.885 1.00 77.38 13 ARG B N 1
ATOM 1531 C CA . ARG B 1 16 ? 28.726 107.268 25.675 1.00 79.92 13 ARG B CA 1
ATOM 1532 C C . ARG B 1 16 ? 27.287 107.024 25.201 1.00 80.39 13 ARG B C 1
ATOM 1533 O O . ARG B 1 16 ? 26.637 107.934 24.681 1.00 80.54 13 ARG B O 1
ATOM 1541 N N . SER B 1 17 ? 26.798 105.800 25.406 1.00 81.58 14 SER B N 1
ATOM 1542 C CA . SER B 1 17 ? 25.399 105.448 25.137 1.00 82.41 14 SER B CA 1
ATOM 1543 C C . SER B 1 17 ? 24.441 105.913 26.247 1.00 83.02 14 SER B C 1
ATOM 1544 O O . SER B 1 17 ? 23.223 105.790 26.103 1.00 83.44 14 SER B O 1
ATOM 1547 N N . ALA B 1 18 ? 24.982 106.458 27.337 1.00 83.57 15 ALA B N 1
ATOM 1548 C CA . ALA B 1 18 ? 24.167 106.778 28.517 1.00 84.04 15 ALA B CA 1
ATOM 1549 C C . ALA B 1 18 ? 23.471 108.134 28.456 1.00 84.50 15 ALA B C 1
ATOM 1550 O O . ALA B 1 18 ? 24.128 109.173 28.319 1.00 84.44 15 ALA B O 1
ATOM 1552 N N . PRO B 1 19 ? 22.131 108.124 28.561 1.00 85.00 16 PRO B N 1
ATOM 1553 C CA . PRO B 1 19 ? 21.322 109.347 28.621 1.00 85.57 16 PRO B CA 1
ATOM 1554 C C . PRO B 1 19 ? 21.724 110.273 29.772 1.00 86.04 16 PRO B C 1
ATOM 1555 O O . PRO B 1 19 ? 21.951 109.808 30.880 1.00 86.03 16 PRO B O 1
ATOM 1559 N N . THR B 1 20 ? 21.818 111.569 29.494 1.00 86.79 17 THR B N 1
ATOM 1560 C CA . THR B 1 20 ? 21.980 112.579 30.536 1.00 87.79 17 THR B CA 1
ATOM 1561 C C . THR B 1 20 ? 20.616 112.981 31.108 1.00 88.34 17 THR B C 1
ATOM 1562 O O . THR B 1 20 ? 20.528 113.773 32.052 1.00 88.42 17 THR B O 1
ATOM 1566 N N . ASP B 1 21 ? 19.555 112.443 30.510 1.00 88.97 18 ASP B N 1
ATOM 1567 C CA . ASP B 1 21 ? 18.187 112.700 30.945 1.00 89.11 18 ASP B CA 1
ATOM 1568 C C . ASP B 1 21 ? 17.796 111.699 32.035 1.00 88.98 18 ASP B C 1
ATOM 1569 O O . ASP B 1 21 ? 17.754 110.482 31.803 1.00 89.02 18 ASP B O 1
ATOM 1574 N N . SER B 1 22 ? 17.518 112.223 33.223 1.00 88.75 19 SER B N 1
ATOM 1575 C CA . SER B 1 22 ? 17.209 111.411 34.399 1.00 88.65 19 SER B CA 1
ATOM 1576 C C . SER B 1 22 ? 16.271 110.202 34.164 1.00 88.67 19 SER B C 1
ATOM 1577 O O . SER B 1 22 ? 16.556 109.095 34.636 1.00 88.76 19 SER B O 1
ATOM 1580 N N . GLN B 1 23 ? 15.168 110.409 33.436 1.00 88.82 20 GLN B N 1
ATOM 1581 C CA . GLN B 1 23 ? 14.157 109.352 33.203 1.00 88.56 20 GLN B CA 1
ATOM 1582 C C . GLN B 1 23 ? 14.586 108.342 32.140 1.00 88.35 20 GLN B C 1
ATOM 1583 O O . GLN B 1 23 ? 14.400 107.133 32.320 1.00 88.24 20 GLN B O 1
ATOM 1589 N N . ARG B 1 24 ? 15.150 108.843 31.040 1.00 88.07 21 ARG B N 1
ATOM 1590 C CA . ARG B 1 24 ? 15.711 107.988 29.987 1.00 87.84 21 ARG B CA 1
ATOM 1591 C C . ARG B 1 24 ? 16.867 107.130 30.518 1.00 87.67 21 ARG B C 1
ATOM 1592 O O . ARG B 1 24 ? 17.286 106.162 29.866 1.00 87.79 21 ARG B O 1
ATOM 1594 N N . LEU B 1 25 ? 17.375 107.486 31.701 1.00 87.19 22 LEU B N 1
ATOM 1595 C CA . LEU B 1 25 ? 18.386 106.680 32.377 1.00 86.73 22 LEU B CA 1
ATOM 1596 C C . LEU B 1 25 ? 17.768 105.439 33.030 1.00 86.43 22 LEU B C 1
ATOM 1597 O O . LEU B 1 25 ? 18.194 104.316 32.758 1.00 86.30 22 LEU B O 1
ATOM 1602 N N . LEU B 1 26 ? 16.765 105.641 33.881 1.00 85.96 23 LEU B N 1
ATOM 1603 C CA . LEU B 1 26 ? 16.076 104.527 34.525 1.00 85.65 23 LEU B CA 1
ATOM 1604 C C . LEU B 1 26 ? 15.407 103.615 33.483 1.00 85.71 23 LEU B C 1
ATOM 1605 O O . LEU B 1 26 ? 15.199 102.429 33.733 1.00 85.81 23 LEU B O 1
ATOM 1610 N N . ASP B 1 27 ? 15.083 104.175 32.318 1.00 85.53 24 ASP B N 1
ATOM 1611 C CA . ASP B 1 27 ? 14.488 103.415 31.213 1.00 85.53 24 ASP B CA 1
ATOM 1612 C C . ASP B 1 27 ? 15.449 102.405 30.582 1.00 85.30 24 ASP B C 1
ATOM 1613 O O . ASP B 1 27 ? 15.024 101.333 30.130 1.00 85.32 24 ASP B O 1
ATOM 1618 N N . GLU B 1 28 ? 16.735 102.750 30.560 1.00 84.99 25 GLU B N 1
ATOM 1619 C CA . GLU B 1 28 ? 17.763 101.923 29.909 1.00 84.52 25 GLU B CA 1
ATOM 1620 C C . GLU B 1 28 ? 18.335 100.783 30.766 1.00 83.91 25 GLU B C 1
ATOM 1621 O O . GLU B 1 28 ? 19.245 100.072 30.322 1.00 83.92 25 GLU B O 1
ATOM 1627 N N . ILE B 1 29 ? 17.813 100.613 31.982 1.00 83.17 26 ILE B N 1
ATOM 1628 C CA . ILE B 1 29 ? 18.149 99.445 32.800 1.00 82.68 26 ILE B CA 1
ATOM 1629 C C . ILE B 1 29 ? 17.649 98.213 32.059 1.00 82.39 26 ILE B C 1
ATOM 1630 O O . ILE B 1 29 ? 16.444 98.046 31.858 1.00 82.42 26 ILE B O 1
ATOM 1635 N N . GLY B 1 30 ? 18.577 97.363 31.638 1.00 82.08 27 GLY B N 1
ATOM 1636 C CA . GLY B 1 30 ? 18.237 96.201 30.836 1.00 81.80 27 GLY B CA 1
ATOM 1637 C C . GLY B 1 30 ? 17.948 96.505 29.372 1.00 81.75 27 GLY B C 1
ATOM 1638 O O . GLY B 1 30 ? 17.696 95.585 28.590 1.00 82.13 27 GLY B O 1
ATOM 1639 N N . GLY B 1 31 ? 17.975 97.787 29.001 1.00 81.59 28 GLY B N 1
ATOM 1640 C CA . GLY B 1 31 ? 17.758 98.227 27.615 1.00 81.32 28 GLY B CA 1
ATOM 1641 C C . GLY B 1 31 ? 19.044 98.297 26.814 1.00 81.20 28 GLY B C 1
ATOM 1642 O O . GLY B 1 31 ? 20.122 98.089 27.355 1.00 81.41 28 GLY B O 1
ATOM 1643 N N . LYS B 1 32 ? 18.936 98.602 25.523 1.00 81.24 29 LYS B N 1
ATOM 1644 C CA . LYS B 1 32 ? 20.102 98.603 24.615 1.00 81.06 29 LYS B CA 1
ATOM 1645 C C . LYS B 1 32 ? 21.315 99.422 25.107 1.00 80.74 29 LYS B C 1
ATOM 1646 O O . LYS B 1 32 ? 22.458 99.087 24.790 1.00 80.82 29 LYS B O 1
ATOM 1648 N N . CYS B 1 33 ? 21.061 100.486 25.874 1.00 80.29 30 CYS B N 1
ATOM 1649 C CA . CYS B 1 33 ? 22.131 101.320 26.443 1.00 79.84 30 CYS B CA 1
ATOM 1650 C C . CYS B 1 33 ? 22.745 100.710 27.711 1.00 79.00 30 CYS B C 1
ATOM 1651 O O . CYS B 1 33 ? 23.781 101.174 28.192 1.00 79.04 30 CYS B O 1
ATOM 1654 N N . HIS B 1 34 ? 22.086 99.681 28.244 1.00 77.81 31 HIS B N 1
ATOM 1655 C CA . HIS B 1 34 ? 22.572 98.902 29.382 1.00 76.53 31 HIS B CA 1
ATOM 1656 C C . HIS B 1 34 ? 23.103 99.751 30.529 1.00 75.48 31 HIS B C 1
ATOM 1657 O O . HIS B 1 34 ? 24.302 99.832 30.793 1.00 75.74 31 HIS B O 1
ATOM 1664 N N . THR B 1 35 ? 22.156 100.374 31.211 1.00 73.85 32 THR B N 1
ATOM 1665 C CA . THR B 1 35 ? 22.418 101.390 32.212 1.00 71.75 32 THR B CA 1
ATOM 1666 C C . THR B 1 35 ? 22.819 100.803 33.578 1.00 70.65 32 THR B C 1
ATOM 1667 O O . THR B 1 35 ? 23.317 101.521 34.436 1.00 70.16 32 THR B O 1
ATOM 1671 N N . GLU B 1 36 ? 22.635 99.491 33.749 1.00 69.47 33 GLU B N 1
ATOM 1672 C CA . GLU B 1 36 ? 23.021 98.761 34.975 1.00 68.18 33 GLU B CA 1
ATOM 1673 C C . GLU B 1 36 ? 24.532 98.818 35.234 1.00 66.93 33 GLU B C 1
ATOM 1674 O O . GLU B 1 36 ? 24.973 98.867 36.384 1.00 66.33 33 GLU B O 1
ATOM 1680 N N . ILE B 1 37 ? 25.315 98.777 34.159 1.00 65.42 34 ILE B N 1
ATOM 1681 C CA . ILE B 1 37 ? 26.768 98.783 34.265 1.00 64.57 34 ILE B CA 1
ATOM 1682 C C . ILE B 1 37 ? 27.318 99.951 35.101 1.00 63.57 34 ILE B C 1
ATOM 1683 O O . ILE B 1 37 ? 28.319 99.752 35.819 1.00 63.29 34 ILE B O 1
ATOM 1688 N N . LEU B 1 38 ? 26.669 101.131 35.039 1.00 61.58 35 LEU B N 1
ATOM 1689 C CA . LEU B 1 38 ? 27.080 102.277 35.879 1.00 60.23 35 LEU B CA 1
ATOM 1690 C C . LEU B 1 38 ? 26.969 101.934 37.352 1.00 59.28 35 LEU B C 1
ATOM 1691 O O . LEU B 1 38 ? 27.881 102.197 38.132 1.00 58.85 35 LEU B O 1
ATOM 1696 N N . ALA B 1 39 ? 25.858 101.324 37.725 1.00 58.61 36 ALA B N 1
ATOM 1697 C CA . ALA B 1 39 ? 25.638 100.987 39.116 1.00 58.55 36 ALA B CA 1
ATOM 1698 C C . ALA B 1 39 ? 26.625 99.909 39.589 1.00 58.07 36 ALA B C 1
ATOM 1699 O O . ALA B 1 39 ? 27.196 100.010 40.680 1.00 57.59 36 ALA B O 1
ATOM 1701 N N . HIS B 1 40 ? 26.829 98.884 38.772 1.00 58.23 37 HIS B N 1
ATOM 1702 C CA . HIS B 1 40 ? 27.779 97.837 39.142 1.00 59.00 37 HIS B CA 1
ATOM 1703 C C . HIS B 1 40 ? 29.199 98.441 39.291 1.00 58.81 37 HIS B C 1
ATOM 1704 O O . HIS B 1 40 ? 29.923 98.117 40.237 1.00 59.13 37 HIS B O 1
ATOM 1711 N N . CYS B 1 41 ? 29.568 99.342 38.383 1.00 58.29 38 CYS B N 1
ATOM 1712 C CA . CYS B 1 41 ? 30.867 99.986 38.443 1.00 57.97 38 CYS B CA 1
ATOM 1713 C C . CYS B 1 41 ? 31.033 100.767 39.718 1.00 58.89 38 CYS B C 1
ATOM 1714 O O . CYS B 1 41 ? 32.121 100.801 40.276 1.00 59.58 38 CYS B O 1
ATOM 1733 N N . ASN B 1 44 ? 31.438 98.072 42.656 1.00 60.05 41 ASN B N 1
ATOM 1734 C CA . ASN B 1 44 ? 32.741 97.449 42.642 1.00 58.47 41 ASN B CA 1
ATOM 1735 C C . ASN B 1 44 ? 33.865 98.417 42.955 1.00 58.23 41 ASN B C 1
ATOM 1736 O O . ASN B 1 44 ? 34.869 98.032 43.561 1.00 57.48 41 ASN B O 1
ATOM 1741 N N . SER B 1 45 ? 33.701 99.672 42.557 1.00 58.04 42 SER B N 1
ATOM 1742 C CA . SER B 1 45 ? 34.767 100.628 42.803 1.00 58.74 42 SER B CA 1
ATOM 1743 C C . SER B 1 45 ? 34.834 101.219 44.209 1.00 59.48 42 SER B C 1
ATOM 1744 O O . SER B 1 45 ? 35.896 101.717 44.606 1.00 60.12 42 SER B O 1
ATOM 1747 N N . LEU B 1 46 ? 33.757 101.125 44.983 1.00 60.19 43 LEU B N 1
ATOM 1748 C CA . LEU B 1 46 ? 33.736 101.779 46.295 1.00 61.27 43 LEU B CA 1
ATOM 1749 C C . LEU B 1 46 ? 33.484 100.859 47.460 1.00 62.34 43 LEU B C 1
ATOM 1750 O O . LEU B 1 46 ? 33.720 101.252 48.591 1.00 62.11 43 LEU B O 1
ATOM 1755 N N . PHE B 1 47 ? 32.999 99.649 47.188 1.00 63.91 44 PHE B N 1
ATOM 1756 C CA . PHE B 1 47 ? 32.616 98.720 48.245 1.00 65.92 44 PHE B CA 1
ATOM 1757 C C . PHE B 1 47 ? 33.390 97.393 48.274 1.00 66.60 44 PHE B C 1
ATOM 1758 O O . PHE B 1 47 ? 33.554 96.731 47.234 1.00 65.98 44 PHE B O 1
ATOM 1766 N N . THR B 1 48 ? 33.827 97.010 49.479 1.00 67.19 45 THR B N 1
ATOM 1767 C CA . THR B 1 48 ? 34.229 95.635 49.771 1.00 68.38 45 THR B CA 1
ATOM 1768 C C . THR B 1 48 ? 33.188 95.000 50.719 1.00 69.14 45 THR B C 1
ATOM 1769 O O . THR B 1 48 ? 32.169 95.624 51.004 1.00 69.17 45 THR B O 1
ATOM 1773 N N . ALA B 1 49 ? 33.405 93.765 51.165 1.00 70.02 46 ALA B N 1
ATOM 1774 C CA . ALA B 1 49 ? 32.465 93.118 52.085 1.00 71.48 46 ALA B CA 1
ATOM 1775 C C . ALA B 1 49 ? 32.317 93.894 53.407 1.00 72.80 46 ALA B C 1
ATOM 1776 O O . ALA B 1 49 ? 31.213 94.332 53.761 1.00 73.00 46 ALA B O 1
ATOM 1778 N N . GLN B 1 50 ? 33.433 94.076 54.117 1.00 74.28 47 GLN B N 1
ATOM 1779 C CA . GLN B 1 50 ? 33.452 94.787 55.406 1.00 75.54 47 GLN B CA 1
ATOM 1780 C C . GLN B 1 50 ? 33.082 96.266 55.301 1.00 75.45 47 GLN B C 1
ATOM 1781 O O . GLN B 1 50 ? 32.142 96.716 55.959 1.00 76.28 47 GLN B O 1
ATOM 1787 N N . SER B 1 51 ? 33.795 97.009 54.460 1.00 74.95 48 SER B N 1
ATOM 1788 C CA . SER B 1 51 ? 33.717 98.463 54.481 1.00 74.10 48 SER B CA 1
ATOM 1789 C C . SER B 1 51 ? 33.384 99.053 53.133 1.00 73.44 48 SER B C 1
ATOM 1790 O O . SER B 1 51 ? 33.055 98.345 52.175 1.00 73.10 48 SER B O 1
ATOM 1793 N N . HIS B 1 52 ? 33.467 100.377 53.088 1.00 72.50 49 HIS B N 1
ATOM 1794 C CA . HIS B 1 52 ? 33.673 101.079 51.855 1.00 72.02 49 HIS B CA 1
ATOM 1795 C C . HIS B 1 52 ? 35.192 101.262 51.769 1.00 70.79 49 HIS B C 1
ATOM 1796 O O . HIS B 1 52 ? 35.871 101.281 52.802 1.00 71.00 49 HIS B O 1
ATOM 1803 N N . ARG B 1 53 ? 35.727 101.376 50.556 1.00 69.01 50 ARG B N 1
ATOM 1804 C CA . ARG B 1 53 ? 37.155 101.618 50.373 1.00 67.28 50 ARG B CA 1
ATOM 1805 C C . ARG B 1 53 ? 37.469 103.056 50.652 1.00 66.95 50 ARG B C 1
ATOM 1806 O O . ARG B 1 53 ? 36.689 103.927 50.308 1.00 67.77 50 ARG B O 1
ATOM 1814 N N . GLU B 1 54 ? 38.608 103.313 51.272 1.00 66.25 51 GLU B N 1
ATOM 1815 C CA . GLU B 1 54 ? 39.035 104.675 51.487 1.00 65.84 51 GLU B CA 1
ATOM 1816 C C . GLU B 1 54 ? 39.685 105.162 50.239 1.00 64.91 51 GLU B C 1
ATOM 1817 O O . GLU B 1 54 ? 40.307 104.390 49.513 1.00 65.27 51 GLU B O 1
ATOM 1823 N N . ASP B 1 55 ? 39.540 106.454 49.991 1.00 63.74 52 ASP B N 1
ATOM 1824 C CA . ASP B 1 55 ? 40.343 107.123 48.990 1.00 62.82 52 ASP B CA 1
ATOM 1825 C C . ASP B 1 55 ? 40.131 106.511 47.641 1.00 61.27 52 ASP B C 1
ATOM 1826 O O . ASP B 1 55 ? 41.041 105.923 47.070 1.00 62.03 52 ASP B O 1
ATOM 1831 N N . VAL B 1 56 ? 38.907 106.611 47.156 1.00 59.35 53 VAL B N 1
ATOM 1832 C CA . VAL B 1 56 ? 38.582 106.189 45.818 1.00 57.18 53 VAL B CA 1
ATOM 1833 C C . VAL B 1 56 ? 37.662 107.264 45.276 1.00 56.37 53 VAL B C 1
ATOM 1834 O O . VAL B 1 56 ? 36.876 107.833 46.024 1.00 56.17 53 VAL B O 1
ATOM 1838 N N . VAL B 1 57 ? 37.809 107.575 43.993 1.00 54.84 54 VAL B N 1
ATOM 1839 C CA . VAL B 1 57 ? 36.969 108.534 43.318 1.00 53.64 54 VAL B CA 1
ATOM 1840 C C . VAL B 1 57 ? 36.576 107.884 42.013 1.00 52.76 54 VAL B C 1
ATOM 1841 O O . VAL B 1 57 ? 37.444 107.412 41.296 1.00 52.20 54 VAL B O 1
ATOM 1845 N N . ILE B 1 58 ? 35.278 107.832 41.716 1.00 51.83 55 ILE B N 1
ATOM 1846 C CA . ILE B 1 58 ? 34.821 107.464 40.376 1.00 51.53 55 ILE B CA 1
ATOM 1847 C C . ILE B 1 58 ? 34.192 108.683 39.660 1.00 51.36 55 ILE B C 1
ATOM 1848 O O . ILE B 1 58 ? 33.473 109.476 40.266 1.00 51.66 55 ILE B O 1
ATOM 1853 N N . HIS B 1 59 ? 34.532 108.852 38.388 1.00 50.67 56 HIS B N 1
ATOM 1854 C CA . HIS B 1 59 ? 33.982 109.906 37.551 1.00 49.92 56 HIS B CA 1
ATOM 1855 C C . HIS B 1 59 ? 33.135 109.220 36.491 1.00 50.41 56 HIS B C 1
ATOM 1856 O O . HIS B 1 59 ? 33.636 108.358 35.755 1.00 50.12 56 HIS B O 1
ATOM 1863 N N . LEU B 1 60 ? 31.856 109.570 36.410 1.00 50.34 57 LEU B N 1
ATOM 1864 C CA . LEU B 1 60 ? 31.019 108.962 35.401 1.00 52.01 57 LEU B CA 1
ATOM 1865 C C . LEU B 1 60 ? 30.716 110.038 34.403 1.00 53.66 57 LEU B C 1
ATOM 1866 O O . LEU B 1 60 ? 30.199 111.096 34.763 1.00 54.60 57 LEU B O 1
ATOM 1871 N N . VAL B 1 61 ? 31.082 109.788 33.153 1.00 55.18 58 VAL B N 1
ATOM 1872 C CA . VAL B 1 61 ? 30.876 110.756 32.110 1.00 56.84 58 VAL B CA 1
ATOM 1873 C C . VAL B 1 61 ? 29.720 110.255 31.269 1.00 58.92 58 VAL B C 1
ATOM 1874 O O . VAL B 1 61 ? 29.859 109.324 30.461 1.00 59.08 58 VAL B O 1
ATOM 1878 N N . LEU B 1 62 ? 28.558 110.853 31.509 1.00 61.45 59 LEU B N 1
ATOM 1879 C CA . LEU B 1 62 ? 27.333 110.512 30.789 1.00 63.98 59 LEU B CA 1
ATOM 1880 C C . LEU B 1 62 ? 27.276 111.353 29.540 1.00 65.55 59 LEU B C 1
ATOM 1881 O O . LEU B 1 62 ? 27.225 112.577 29.624 1.00 65.33 59 LEU B O 1
ATOM 1886 N N . GLU B 1 63 ? 27.314 110.710 28.381 1.00 68.21 60 GLU B N 1
ATOM 1887 C CA . GLU B 1 63 ? 27.582 111.474 27.165 1.00 71.19 60 GLU B CA 1
ATOM 1888 C C . GLU B 1 63 ? 26.375 111.778 26.300 1.00 72.54 60 GLU B C 1
ATOM 1889 O O . GLU B 1 63 ? 26.279 112.881 25.773 1.00 73.01 60 GLU B O 1
ATOM 1895 N N . SER B 1 64 ? 25.468 110.805 26.172 1.00 74.56 61 SER B N 1
ATOM 1896 C CA . SER B 1 64 ? 24.291 110.907 25.294 1.00 76.53 61 SER B CA 1
ATOM 1897 C C . SER B 1 64 ? 23.371 112.081 25.678 1.00 77.52 61 SER B C 1
ATOM 1898 O O . SER B 1 64 ? 22.585 111.992 26.632 1.00 77.65 61 SER B O 1
ATOM 1901 N N . THR B 1 65 ? 23.488 113.174 24.913 1.00 78.76 62 THR B N 1
ATOM 1902 C CA . THR B 1 65 ? 22.917 114.474 25.294 1.00 79.60 62 THR B CA 1
ATOM 1903 C C . THR B 1 65 ? 22.477 115.370 24.125 1.00 80.34 62 THR B C 1
ATOM 1904 O O . THR B 1 65 ? 22.912 115.198 22.966 1.00 80.73 62 THR B O 1
ATOM 1908 N N . ARG B 1 66 ? 21.621 116.334 24.471 1.00 80.53 63 ARG B N 1
ATOM 1909 C CA . ARG B 1 66 ? 21.248 117.442 23.602 1.00 80.66 63 ARG B CA 1
ATOM 1910 C C . ARG B 1 66 ? 22.259 118.603 23.683 1.00 80.74 63 ARG B C 1
ATOM 1911 O O . ARG B 1 66 ? 22.336 119.432 22.779 1.00 81.03 63 ARG B O 1
ATOM 1913 N N . ASP B 1 67 ? 23.026 118.671 24.768 1.00 80.58 64 ASP B N 1
ATOM 1914 C CA . ASP B 1 67 ? 24.027 119.731 24.911 1.00 80.26 64 ASP B CA 1
ATOM 1915 C C . ASP B 1 67 ? 25.386 119.231 25.447 1.00 79.54 64 ASP B C 1
ATOM 1916 O O . ASP B 1 67 ? 26.225 118.756 24.671 1.00 79.64 64 ASP B O 1
ATOM 1921 N N . TYR B 1 68 ? 25.601 119.344 26.756 1.00 78.37 65 TYR B N 1
ATOM 1922 C CA . TYR B 1 68 ? 26.868 118.965 27.363 1.00 77.13 65 TYR B CA 1
ATOM 1923 C C . TYR B 1 68 ? 26.712 117.655 28.077 1.00 75.88 65 TYR B C 1
ATOM 1924 O O . TYR B 1 68 ? 25.613 117.310 28.527 1.00 75.74 65 TYR B O 1
ATOM 1933 N N . SER B 1 69 ? 27.813 116.913 28.160 1.00 74.03 66 SER B N 1
ATOM 1934 C CA . SER B 1 69 ? 27.824 115.691 28.950 1.00 72.08 66 SER B CA 1
ATOM 1935 C C . SER B 1 69 ? 27.909 116.054 30.430 1.00 70.19 66 SER B C 1
ATOM 1936 O O . SER B 1 69 ? 28.394 117.126 30.801 1.00 69.69 66 SER B O 1
ATOM 1939 N N . ARG B 1 70 ? 27.383 115.182 31.272 1.00 68.24 67 ARG B N 1
ATOM 1940 C CA . ARG B 1 70 ? 27.462 115.413 32.700 1.00 66.49 67 ARG B CA 1
ATOM 1941 C C . ARG B 1 70 ? 28.530 114.498 33.264 1.00 64.78 67 ARG B C 1
ATOM 1942 O O . ARG B 1 70 ? 28.508 113.284 33.033 1.00 64.64 67 ARG B O 1
ATOM 1950 N N . THR B 1 71 ? 29.476 115.092 33.975 1.00 62.54 68 THR B N 1
ATOM 1951 C CA . THR B 1 71 ? 30.514 114.334 34.650 1.00 60.84 68 THR B CA 1
ATOM 1952 C C . THR B 1 71 ? 30.177 114.262 36.132 1.00 59.63 68 THR B C 1
ATOM 1953 O O . THR B 1 71 ? 30.278 115.257 36.852 1.00 58.81 68 THR B O 1
ATOM 1957 N N . ILE B 1 72 ? 29.767 113.073 36.565 1.00 58.23 69 ILE B N 1
ATOM 1958 C CA . ILE B 1 72 ? 29.333 112.834 37.944 1.00 57.20 69 ILE B CA 1
ATOM 1959 C C . ILE B 1 72 ? 30.471 112.230 38.782 1.00 56.59 69 ILE B C 1
ATOM 1960 O O . ILE B 1 72 ? 30.872 111.098 38.556 1.00 56.76 69 ILE B O 1
ATOM 1965 N N . THR B 1 73 ? 30.975 112.995 39.746 1.00 55.84 70 THR B N 1
ATOM 1966 C CA . THR B 1 73 ? 32.095 112.584 40.568 1.00 55.28 70 THR B CA 1
ATOM 1967 C C . THR B 1 73 ? 31.661 112.167 41.978 1.00 55.38 70 THR B C 1
ATOM 1968 O O . THR B 1 73 ? 31.249 113.005 42.791 1.00 54.96 70 THR B O 1
ATOM 1972 N N . VAL B 1 74 ? 31.786 110.867 42.247 1.00 55.19 71 VAL B N 1
ATOM 1973 C CA . VAL B 1 74 ? 31.526 110.261 43.552 1.00 55.23 71 VAL B CA 1
ATOM 1974 C C . VAL B 1 74 ? 32.837 110.002 44.330 1.00 56.32 71 VAL B C 1
ATOM 1975 O O . VAL B 1 74 ? 33.788 109.434 43.793 1.00 56.36 71 VAL B O 1
ATOM 1979 N N . GLU B 1 75 ? 32.885 110.412 45.593 1.00 57.85 72 GLU B N 1
ATOM 1980 C CA . GLU B 1 75 ? 34.084 110.251 46.425 1.00 59.73 72 GLU B CA 1
ATOM 1981 C C . GLU B 1 75 ? 33.830 109.395 47.648 1.00 60.75 72 GLU B C 1
ATOM 1982 O O . GLU B 1 75 ? 33.050 109.781 48.522 1.00 61.46 72 GLU B O 1
ATOM 1988 N N . ALA B 1 76 ? 34.502 108.254 47.744 1.00 62.00 73 ALA B N 1
ATOM 1989 C CA . ALA B 1 76 ? 34.231 107.333 48.844 1.00 63.51 73 ALA B CA 1
ATOM 1990 C C . ALA B 1 76 ? 34.412 108.002 50.204 1.00 64.88 73 ALA B C 1
ATOM 1991 O O . ALA B 1 76 ? 33.744 107.633 51.162 1.00 65.65 73 ALA B O 1
ATOM 1993 N N . ASN B 1 77 ? 35.270 109.013 50.273 1.00 66.53 74 ASN B N 1
ATOM 1994 C CA . ASN B 1 77 ? 35.578 109.656 51.539 1.00 68.60 74 ASN B CA 1
ATOM 1995 C C . ASN B 1 77 ? 34.431 110.474 52.162 1.00 71.05 74 ASN B C 1
ATOM 1996 O O . ASN B 1 77 ? 34.168 110.334 53.370 1.00 71.58 74 ASN B O 1
ATOM 2001 N N . GLU B 1 78 ? 33.738 111.291 51.354 1.00 73.17 75 GLU B N 1
ATOM 2002 C CA . GLU B 1 78 ? 32.622 112.125 51.857 1.00 74.95 75 GLU B CA 1
ATOM 2003 C C . GLU B 1 78 ? 31.196 111.654 51.585 1.00 75.77 75 GLU B C 1
ATOM 2004 O O . GLU B 1 78 ? 30.252 112.346 51.957 1.00 76.05 75 GLU B O 1
ATOM 2010 N N . ILE B 1 79 ? 31.016 110.498 50.963 1.00 76.84 76 ILE B N 1
ATOM 2011 C CA . ILE B 1 79 ? 29.674 110.079 50.575 1.00 77.98 76 ILE B CA 1
ATOM 2012 C C . ILE B 1 79 ? 28.920 109.360 51.722 1.00 79.19 76 ILE B C 1
ATOM 2013 O O . ILE B 1 79 ? 28.469 108.213 51.585 1.00 79.67 76 ILE B O 1
ATOM 2018 N N . SER B 1 80 ? 28.781 110.051 52.855 1.00 80.22 77 SER B N 1
ATOM 2019 C CA . SER B 1 80 ? 28.009 109.537 53.999 1.00 80.91 77 SER B CA 1
ATOM 2020 C C . SER B 1 80 ? 26.502 109.576 53.732 1.00 81.38 77 SER B C 1
ATOM 2021 O O . SER B 1 80 ? 25.953 108.709 53.029 1.00 82.02 77 SER B O 1
ATOM 2023 N N . GLY B 1 84 ? 22.145 101.593 49.894 1.00 80.52 81 GLY B N 1
ATOM 2024 C CA . GLY B 1 84 ? 22.894 100.338 49.763 1.00 80.35 81 GLY B CA 1
ATOM 2025 C C . GLY B 1 84 ? 23.607 100.183 48.424 1.00 80.08 81 GLY B C 1
ATOM 2026 O O . GLY B 1 84 ? 23.719 101.138 47.651 1.00 79.82 81 GLY B O 1
ATOM 2027 N N . PHE B 1 85 ? 24.072 98.969 48.139 1.00 79.88 82 PHE B N 1
ATOM 2028 C CA . PHE B 1 85 ? 24.895 98.716 46.942 1.00 79.59 82 PHE B CA 1
ATOM 2029 C C . PHE B 1 85 ? 24.152 98.033 45.778 1.00 79.29 82 PHE B C 1
ATOM 2030 O O . PHE B 1 85 ? 24.763 97.577 44.799 1.00 79.06 82 PHE B O 1
ATOM 2038 N N . HIS B 1 86 ? 22.830 97.963 45.885 1.00 78.60 83 HIS B N 1
ATOM 2039 C CA . HIS B 1 86 ? 22.041 97.342 44.836 1.00 77.79 83 HIS B CA 1
ATOM 2040 C C . HIS B 1 86 ? 21.811 98.332 43.700 1.00 77.16 83 HIS B C 1
ATOM 2041 O O . HIS B 1 86 ? 22.004 99.541 43.869 1.00 77.03 83 HIS B O 1
ATOM 2048 N N . GLU B 1 87 ? 21.402 97.803 42.550 1.00 76.63 84 GLU B N 1
ATOM 2049 C CA . GLU B 1 87 ? 21.224 98.587 41.333 1.00 76.23 84 GLU B CA 1
ATOM 2050 C C . GLU B 1 87 ? 20.351 99.831 41.475 1.00 76.02 84 GLU B C 1
ATOM 2051 O O . GLU B 1 87 ? 20.678 100.872 40.908 1.00 76.19 84 GLU B O 1
ATOM 2057 N N . ALA B 1 88 ? 19.244 99.728 42.213 1.00 75.54 85 ALA B N 1
ATOM 2058 C CA . ALA B 1 88 ? 18.303 100.848 42.333 1.00 74.64 85 ALA B CA 1
ATOM 2059 C C . ALA B 1 88 ? 18.821 101.992 43.211 1.00 74.04 85 ALA B C 1
ATOM 2060 O O . ALA B 1 88 ? 18.616 103.158 42.870 1.00 73.60 85 ALA B O 1
ATOM 2062 N N . ALA B 1 89 ? 19.500 101.655 44.316 1.00 73.36 86 ALA B N 1
ATOM 2063 C CA . ALA B 1 89 ? 20.023 102.654 45.270 1.00 72.87 86 ALA B CA 1
ATOM 2064 C C . ALA B 1 89 ? 21.180 103.520 44.738 1.00 72.69 86 ALA B C 1
ATOM 2065 O O . ALA B 1 89 ? 21.276 104.718 45.070 1.00 72.43 86 ALA B O 1
ATOM 2067 N N . LEU B 1 90 ? 22.059 102.910 43.935 1.00 71.88 87 LEU B N 1
ATOM 2068 C CA . LEU B 1 90 ? 23.191 103.630 43.326 1.00 71.05 87 LEU B CA 1
ATOM 2069 C C . LEU B 1 90 ? 22.783 104.401 42.077 1.00 70.56 87 LEU B C 1
ATOM 2070 O O . LEU B 1 90 ? 23.203 105.551 41.902 1.00 70.13 87 LEU B O 1
ATOM 2075 N N . ILE B 1 91 ? 21.992 103.753 41.211 1.00 70.04 88 ILE B N 1
ATOM 2076 C CA . ILE B 1 91 ? 21.300 104.426 40.100 1.00 70.04 88 ILE B CA 1
ATOM 2077 C C . ILE B 1 91 ? 20.524 105.668 40.605 1.00 69.63 88 ILE B C 1
ATOM 2078 O O . ILE B 1 91 ? 20.450 106.671 39.907 1.00 69.33 88 ILE B O 1
ATOM 2083 N N . ALA B 1 92 ? 19.999 105.596 41.831 1.00 69.47 89 ALA B N 1
ATOM 2084 C CA . ALA B 1 92 ? 19.283 106.720 42.472 1.00 69.39 89 ALA B CA 1
ATOM 2085 C C . ALA B 1 92 ? 20.193 107.892 42.764 1.00 68.88 89 ALA B C 1
ATOM 2086 O O . ALA B 1 92 ? 19.814 109.044 42.560 1.00 69.12 89 ALA B O 1
ATOM 2088 N N . LEU B 1 93 ? 21.397 107.593 43.234 1.00 68.69 90 LEU B N 1
ATOM 2089 C CA . LEU B 1 93 ? 22.418 108.610 43.504 1.00 68.19 90 LEU B CA 1
ATOM 2090 C C . LEU B 1 93 ? 22.688 109.383 42.229 1.00 67.65 90 LEU B C 1
ATOM 2091 O O . LEU B 1 93 ? 22.923 110.594 42.251 1.00 67.47 90 LEU B O 1
ATOM 2096 N N . LEU B 1 94 ? 22.634 108.667 41.110 1.00 67.11 91 LEU B N 1
ATOM 2097 C CA . LEU B 1 94 ? 22.840 109.281 39.812 1.00 66.82 91 LEU B CA 1
ATOM 2098 C C . LEU B 1 94 ? 21.687 110.221 39.460 1.00 67.01 91 LEU B C 1
ATOM 2099 O O . LEU B 1 94 ? 21.915 111.430 39.272 1.00 67.00 91 LEU B O 1
ATOM 2104 N N . VAL B 1 95 ? 20.457 109.686 39.436 1.00 66.82 92 VAL B N 1
ATOM 2105 C CA . VAL B 1 95 ? 19.283 110.496 39.087 1.00 66.74 92 VAL B CA 1
ATOM 2106 C C . VAL B 1 95 ? 19.292 111.792 39.890 1.00 66.25 92 VAL B C 1
ATOM 2107 O O . VAL B 1 95 ? 19.096 112.868 39.320 1.00 66.35 92 VAL B O 1
ATOM 2111 N N . LYS B 1 96 ? 19.591 111.686 41.186 1.00 65.17 93 LYS B N 1
ATOM 2112 C CA . LYS B 1 96 ? 19.662 112.853 42.053 1.00 64.44 93 LYS B CA 1
ATOM 2113 C C . LYS B 1 96 ? 20.590 113.900 41.474 1.00 64.34 93 LYS B C 1
ATOM 2114 O O . LYS B 1 96 ? 20.207 115.070 41.357 1.00 64.68 93 LYS B O 1
ATOM 2120 N N . ALA B 1 97 ? 21.789 113.470 41.072 1.00 63.91 94 ALA B N 1
ATOM 2121 C CA . ALA B 1 97 ? 22.810 114.395 40.566 1.00 63.51 94 ALA B CA 1
ATOM 2122 C C . ALA B 1 97 ? 22.461 114.920 39.179 1.00 62.71 94 ALA B C 1
ATOM 2123 O O . ALA B 1 97 ? 22.784 116.056 38.820 1.00 62.04 94 ALA B O 1
ATOM 2125 N N . LEU B 1 98 ? 21.801 114.071 38.406 1.00 62.51 95 LEU B N 1
ATOM 2126 C CA . LEU B 1 98 ? 21.307 114.440 37.090 1.00 62.51 95 LEU B CA 1
ATOM 2127 C C . LEU B 1 98 ? 20.203 115.515 37.185 1.00 62.45 95 LEU B C 1
ATOM 2128 O O . LEU B 1 98 ? 20.228 116.496 36.432 1.00 62.08 95 LEU B O 1
ATOM 2133 N N . ASP B 1 99 ? 19.269 115.341 38.135 1.00 62.08 96 ASP B N 1
ATOM 2134 C CA . ASP B 1 99 ? 18.200 116.321 38.388 1.00 61.27 96 ASP B CA 1
ATOM 2135 C C . ASP B 1 99 ? 18.799 117.659 38.799 1.00 61.61 96 ASP B C 1
ATOM 2136 O O . ASP B 1 99 ? 18.260 118.710 38.466 1.00 62.07 96 ASP B O 1
ATOM 2141 N N . ALA B 1 100 ? 19.910 117.631 39.526 1.00 61.47 97 ALA B N 1
ATOM 2142 C CA . ALA B 1 100 ? 20.524 118.867 39.991 1.00 61.55 97 ALA B CA 1
ATOM 2143 C C . ALA B 1 100 ? 21.351 119.538 38.912 1.00 61.98 97 ALA B C 1
ATOM 2144 O O . ALA B 1 100 ? 21.847 120.644 39.091 1.00 62.18 97 ALA B O 1
ATOM 2146 N N . SER B 1 101 ? 21.499 118.869 37.781 1.00 63.23 98 SER B N 1
ATOM 2147 C CA . SER B 1 101 ? 22.345 119.387 36.714 1.00 64.16 98 SER B CA 1
ATOM 2148 C C . SER B 1 101 ? 21.553 120.135 35.657 1.00 64.91 98 SER B C 1
ATOM 2149 O O . SER B 1 101 ? 22.138 120.830 34.828 1.00 64.83 98 SER B O 1
ATOM 2152 N N . VAL B 1 102 ? 20.232 119.967 35.674 1.00 65.90 99 VAL B N 1
ATOM 2153 C CA . VAL B 1 102 ? 19.376 120.546 34.642 1.00 67.00 99 VAL B CA 1
ATOM 2154 C C . VAL B 1 102 ? 19.579 122.060 34.532 1.00 67.02 99 VAL B C 1
ATOM 2155 O O . VAL B 1 102 ? 19.676 122.759 35.545 1.00 67.01 99 VAL B O 1
ATOM 2159 N N . GLY B 1 103 ? 19.712 122.534 33.295 1.00 67.39 100 GLY B N 1
ATOM 2160 C CA . GLY B 1 103 ? 19.935 123.951 33.012 1.00 67.70 100 GLY B CA 1
ATOM 2161 C C . GLY B 1 103 ? 21.343 124.501 33.169 1.00 68.05 100 GLY B C 1
ATOM 2162 O O . GLY B 1 103 ? 21.556 125.715 33.033 1.00 67.86 100 GLY B O 1
ATOM 2171 N N . GLY B 1 105 ? 25.069 125.452 32.052 1.00 68.36 102 GLY B N 1
ATOM 2172 C CA . GLY B 1 105 ? 25.788 125.791 30.829 1.00 68.40 102 GLY B CA 1
ATOM 2173 C C . GLY B 1 105 ? 27.160 125.130 30.854 1.00 68.80 102 GLY B C 1
ATOM 2174 O O . GLY B 1 105 ? 27.451 124.353 31.770 1.00 68.94 102 GLY B O 1
ATOM 2175 N N . LYS B 1 106 ? 28.006 125.438 29.864 1.00 68.72 103 LYS B N 1
ATOM 2176 C CA . LYS B 1 106 ? 29.319 124.782 29.707 1.00 68.44 103 LYS B CA 1
ATOM 2177 C C . LYS B 1 106 ? 30.298 125.136 30.840 1.00 68.43 103 LYS B C 1
ATOM 2178 O O . LYS B 1 106 ? 30.222 126.225 31.413 1.00 68.34 103 LYS B O 1
ATOM 2180 N N . GLU B 1 107 ? 31.200 124.201 31.159 1.00 68.38 104 GLU B N 1
ATOM 2181 C CA . GLU B 1 107 ? 32.330 124.456 32.063 1.00 68.38 104 GLU B CA 1
ATOM 2182 C C . GLU B 1 107 ? 31.847 124.876 33.467 1.00 67.27 104 GLU B C 1
ATOM 2183 O O . GLU B 1 107 ? 32.301 125.868 34.043 1.00 66.77 104 GLU B O 1
ATOM 2189 N N . GLN B 1 108 ? 30.921 124.100 34.010 1.00 66.11 105 GLN B N 1
ATOM 2190 C CA . GLN B 1 108 ? 30.268 124.465 35.247 1.00 65.29 105 GLN B CA 1
ATOM 2191 C C . GLN B 1 108 ? 30.297 123.343 36.273 1.00 64.24 105 GLN B C 1
ATOM 2192 O O . GLN B 1 108 ? 30.370 122.165 35.923 1.00 63.99 105 GLN B O 1
ATOM 2198 N N . THR B 1 109 ? 30.193 123.730 37.541 1.00 63.27 106 THR B N 1
ATOM 2199 C CA . THR B 1 109 ? 30.287 122.809 38.668 1.00 62.13 106 THR B CA 1
ATOM 2200 C C . THR B 1 109 ? 29.140 122.993 39.671 1.00 61.52 106 THR B C 1
ATOM 2201 O O . THR B 1 109 ? 28.821 124.103 40.059 1.00 61.12 106 THR B O 1
ATOM 2205 N N . ARG B 1 110 ? 28.547 121.892 40.105 1.00 61.19 107 ARG B N 1
ATOM 2206 C CA . ARG B 1 110 ? 27.454 121.949 41.057 1.00 61.59 107 ARG B CA 1
ATOM 2207 C C . ARG B 1 110 ? 27.575 120.858 42.117 1.00 61.53 107 ARG B C 1
ATOM 2208 O O . ARG B 1 110 ? 27.440 119.669 41.809 1.00 61.16 107 ARG B O 1
ATOM 2216 N N . VAL B 1 111 ? 27.822 121.278 43.361 1.00 61.69 108 VAL B N 1
ATOM 2217 C CA . VAL B 1 111 ? 27.800 120.389 44.517 1.00 61.76 108 VAL B CA 1
ATOM 2218 C C . VAL B 1 111 ? 26.415 119.793 44.627 1.00 62.42 108 VAL B C 1
ATOM 2219 O O . VAL B 1 111 ? 25.447 120.517 44.620 1.00 63.23 108 VAL B O 1
ATOM 2223 N N . VAL B 1 112 ? 26.295 118.480 44.688 1.00 63.14 109 VAL B N 1
ATOM 2224 C CA . VAL B 1 112 ? 24.978 117.904 44.907 1.00 63.89 109 VAL B CA 1
ATOM 2225 C C . VAL B 1 112 ? 24.750 117.634 46.405 1.00 64.87 109 VAL B C 1
ATOM 2226 O O . VAL B 1 112 ? 23.808 118.161 47.004 1.00 65.52 109 VAL B O 1
ATOM 2230 N N . GLN B 1 113 ? 25.619 116.805 46.989 1.00 65.50 110 GLN B N 1
ATOM 2231 C CA . GLN B 1 113 ? 25.678 116.528 48.436 1.00 65.30 110 GLN B CA 1
ATOM 2232 C C . GLN B 1 113 ? 27.133 116.194 48.710 1.00 65.46 110 GLN B C 1
ATOM 2233 O O . GLN B 1 113 ? 27.915 116.098 47.764 1.00 65.69 110 GLN B O 1
ATOM 2239 N N . PRO B 1 114 ? 27.516 116.036 49.993 1.00 65.62 111 PRO B N 1
ATOM 2240 C CA . PRO B 1 114 ? 28.910 115.718 50.354 1.00 65.08 111 PRO B CA 1
ATOM 2241 C C . PRO B 1 114 ? 29.546 114.621 49.478 1.00 64.15 111 PRO B C 1
ATOM 2242 O O . PRO B 1 114 ? 29.019 113.499 49.421 1.00 63.90 111 PRO B O 1
ATOM 2246 N N . GLY B 1 115 ? 30.643 114.966 48.791 1.00 62.77 112 GLY B N 1
ATOM 2247 C CA . GLY B 1 115 ? 31.316 114.047 47.867 1.00 61.76 112 GLY B CA 1
ATOM 2248 C C . GLY B 1 115 ? 30.528 113.580 46.638 1.00 61.32 112 GLY B C 1
ATOM 2249 O O . GLY B 1 115 ? 30.842 112.539 46.053 1.00 61.14 112 GLY B O 1
ATOM 2250 N N . LEU B 1 116 ? 29.511 114.343 46.234 1.00 60.63 113 LEU B N 1
ATOM 2251 C CA . LEU B 1 116 ? 28.828 114.110 44.972 1.00 60.08 113 LEU B CA 1
ATOM 2252 C C . LEU B 1 116 ? 28.756 115.415 44.209 1.00 59.90 113 LEU B C 1
ATOM 2253 O O . LEU B 1 116 ? 28.219 116.394 44.706 1.00 60.45 113 LEU B O 1
ATOM 2258 N N . THR B 1 117 ? 29.327 115.432 43.009 1.00 59.55 114 THR B N 1
ATOM 2259 C CA . THR B 1 117 ? 29.409 116.637 42.192 1.00 59.20 114 THR B CA 1
ATOM 2260 C C . THR B 1 117 ? 29.024 116.323 40.749 1.00 59.53 114 THR B C 1
ATOM 2261 O O . THR B 1 117 ? 29.208 115.193 40.274 1.00 59.26 114 THR B O 1
ATOM 2265 N N . VAL B 1 118 ? 28.458 117.323 40.073 1.00 59.88 115 VAL B N 1
ATOM 2266 C CA . VAL B 1 118 ? 28.177 117.241 38.646 1.00 60.55 115 VAL B CA 1
ATOM 2267 C C . VAL B 1 118 ? 28.820 118.437 37.960 1.00 61.05 115 VAL B C 1
ATOM 2268 O O . VAL B 1 118 ? 28.875 119.525 38.533 1.00 60.69 115 VAL B O 1
ATOM 2272 N N . ARG B 1 119 ? 29.339 118.196 36.752 1.00 62.03 116 ARG B N 1
ATOM 2273 C CA . ARG B 1 119 ? 30.158 119.150 36.005 1.00 62.74 116 ARG B CA 1
ATOM 2274 C C . ARG B 1 119 ? 29.954 119.005 34.508 1.00 62.89 116 ARG B C 1
ATOM 2275 O O . ARG B 1 119 ? 29.949 117.905 33.957 1.00 62.90 116 ARG B O 1
ATOM 2283 N N . THR B 1 120 ? 29.800 120.129 33.840 1.00 63.60 117 THR B N 1
ATOM 2284 C CA . THR B 1 120 ? 29.639 120.116 32.398 1.00 64.42 117 THR B CA 1
ATOM 2285 C C . THR B 1 120 ? 31.035 120.220 31.796 1.00 64.87 117 THR B C 1
ATOM 2286 O O . THR B 1 120 ? 31.403 121.224 31.173 1.00 65.43 117 THR B O 1
ATOM 2290 N N . ILE B 1 121 ? 31.822 119.184 32.030 1.00 65.01 118 ILE B N 1
ATOM 2291 C CA . ILE B 1 121 ? 33.185 119.134 31.536 1.00 64.83 118 ILE B CA 1
ATOM 2292 C C . ILE B 1 121 ? 33.255 117.969 30.577 1.00 64.84 118 ILE B C 1
ATOM 2293 O O . ILE B 1 121 ? 32.681 116.908 30.832 1.00 64.89 118 ILE B O 1
ATOM 2298 N N . SER B 1 122 ? 33.906 118.206 29.446 1.00 64.99 119 SER B N 1
ATOM 2299 C CA . SER B 1 122 ? 34.173 117.184 28.451 1.00 65.19 119 SER B CA 1
ATOM 2300 C C . SER B 1 122 ? 34.996 116.056 29.056 1.00 64.89 119 SER B C 1
ATOM 2301 O O . SER B 1 122 ? 35.787 116.276 29.982 1.00 64.99 119 SER B O 1
ATOM 2304 N N . PHE B 1 123 ? 34.814 114.853 28.532 1.00 64.39 120 PHE B N 1
ATOM 2305 C CA . PHE B 1 123 ? 35.725 113.743 28.816 1.00 64.25 120 PHE B CA 1
ATOM 2306 C C . PHE B 1 123 ? 37.198 114.136 28.623 1.00 63.96 120 PHE B C 1
ATOM 2307 O O . PHE B 1 123 ? 38.040 113.967 29.518 1.00 63.46 120 PHE B O 1
ATOM 2315 N N . GLU B 1 124 ? 37.487 114.686 27.452 1.00 63.80 121 GLU B N 1
ATOM 2316 C CA . GLU B 1 124 ? 38.841 115.096 27.090 1.00 64.10 121 GLU B CA 1
ATOM 2317 C C . GLU B 1 124 ? 39.369 116.215 27.966 1.00 62.86 121 GLU B C 1
ATOM 2318 O O . GLU B 1 124 ? 40.558 116.260 28.265 1.00 63.07 121 GLU B O 1
ATOM 2324 N N . ALA B 1 125 ? 38.488 117.111 28.386 1.00 61.93 122 ALA B N 1
ATOM 2325 C CA . ALA B 1 125 ? 38.903 118.200 29.259 1.00 60.42 122 ALA B CA 1
ATOM 2326 C C . ALA B 1 125 ? 39.202 117.635 30.629 1.00 59.32 122 ALA B C 1
ATOM 2327 O O . ALA B 1 125 ? 40.190 118.006 31.254 1.00 59.55 122 ALA B O 1
ATOM 2329 N N . LEU B 1 126 ? 38.359 116.712 31.081 1.00 58.46 123 LEU B N 1
ATOM 2330 C CA . LEU B 1 126 ? 38.550 116.063 32.380 1.00 57.62 123 LEU B CA 1
ATOM 2331 C C . LEU B 1 126 ? 39.877 115.309 32.436 1.00 57.21 123 LEU B C 1
ATOM 2332 O O . LEU B 1 126 ? 40.618 115.429 33.416 1.00 57.31 123 LEU B O 1
ATOM 2337 N N . LEU B 1 127 ? 40.184 114.551 31.385 1.00 56.57 124 LEU B N 1
ATOM 2338 C CA . LEU B 1 127 ? 41.503 113.910 31.264 1.00 56.11 124 LEU B CA 1
ATOM 2339 C C . LEU B 1 127 ? 42.628 114.907 31.401 1.00 55.85 124 LEU B C 1
ATOM 2340 O O . LEU B 1 127 ? 43.582 114.673 32.143 1.00 55.16 124 LEU B O 1
ATOM 2345 N N . GLY B 1 128 ? 42.484 116.039 30.710 1.00 55.94 125 GLY B N 1
ATOM 2346 C CA . GLY B 1 128 ? 43.411 117.146 30.817 1.00 55.63 125 GLY B CA 1
ATOM 2347 C C . GLY B 1 128 ? 43.757 117.482 32.249 1.00 56.07 125 GLY B C 1
ATOM 2348 O O . GLY B 1 128 ? 44.905 117.764 32.558 1.00 56.78 125 GLY B O 1
ATOM 2349 N N . GLU B 1 129 ? 42.773 117.447 33.137 1.00 56.63 126 GLU B N 1
ATOM 2350 C CA . GLU B 1 129 ? 42.986 117.879 34.517 1.00 57.07 126 GLU B CA 1
ATOM 2351 C C . GLU B 1 129 ? 43.603 116.764 35.319 1.00 56.86 126 GLU B C 1
ATOM 2352 O O . GLU B 1 129 ? 44.438 117.016 36.186 1.00 57.48 126 GLU B O 1
ATOM 2358 N N . LEU B 1 130 ? 43.170 115.532 35.056 1.00 56.45 127 LEU B N 1
ATOM 2359 C CA . LEU B 1 130 ? 43.700 114.378 35.767 1.00 55.83 127 LEU B CA 1
ATOM 2360 C C . LEU B 1 130 ? 45.109 114.064 35.293 1.00 56.58 127 LEU B C 1
ATOM 2361 O O . LEU B 1 130 ? 45.895 113.494 36.042 1.00 57.06 127 LEU B O 1
ATOM 2366 N N . ALA B 1 131 ? 45.442 114.461 34.064 1.00 56.96 128 ALA B N 1
ATOM 2367 C CA . ALA B 1 131 ? 46.728 114.110 33.468 1.00 57.54 128 ALA B CA 1
ATOM 2368 C C . ALA B 1 131 ? 47.923 114.690 34.218 1.00 58.26 128 ALA B C 1
ATOM 2369 O O . ALA B 1 131 ? 49.037 114.206 34.078 1.00 58.16 128 ALA B O 1
ATOM 2371 N N . GLU B 1 132 ? 47.666 115.727 35.007 1.00 59.19 129 GLU B N 1
ATOM 2372 C CA . GLU B 1 132 ? 48.704 116.524 35.655 1.00 59.84 129 GLU B CA 1
ATOM 2373 C C . GLU B 1 132 ? 49.381 115.767 36.784 1.00 59.05 129 GLU B C 1
ATOM 2374 O O . GLU B 1 132 ? 50.604 115.649 36.815 1.00 58.89 129 GLU B O 1
ATOM 2380 N N . HIS B 1 133 ? 48.578 115.273 37.719 1.00 58.07 130 HIS B N 1
ATOM 2381 C CA . HIS B 1 133 ? 49.122 114.602 38.877 1.00 57.11 130 HIS B CA 1
ATOM 2382 C C . HIS B 1 133 ? 48.621 113.170 39.038 1.00 55.70 130 HIS B C 1
ATOM 2383 O O . HIS B 1 133 ? 48.821 112.568 40.098 1.00 56.57 130 HIS B O 1
ATOM 2390 N N . HIS B 1 134 ? 48.013 112.606 37.997 1.00 53.29 131 HIS B N 1
ATOM 2391 C CA . HIS B 1 134 ? 47.608 111.205 38.038 1.00 51.71 131 HIS B CA 1
ATOM 2392 C C . HIS B 1 134 ? 48.336 110.365 36.987 1.00 50.64 131 HIS B C 1
ATOM 2393 O O . HIS B 1 134 ? 48.628 110.862 35.900 1.00 50.45 131 HIS B O 1
ATOM 2400 N N . SER B 1 135 ? 48.569 109.087 37.294 1.00 49.27 132 SER B N 1
ATOM 2401 C CA . SER B 1 135 ? 49.034 108.133 36.293 1.00 48.88 132 SER B CA 1
ATOM 2402 C C . SER B 1 135 ? 47.829 107.523 35.548 1.00 49.24 132 SER B C 1
ATOM 2403 O O . SER B 1 135 ? 47.075 106.738 36.120 1.00 49.72 132 SER B O 1
ATOM 2406 N N . LEU B 1 136 ? 47.663 107.884 34.280 1.00 49.33 133 LEU B N 1
ATOM 2407 C CA . LEU B 1 136 ? 46.509 107.513 33.480 1.00 50.21 133 LEU B CA 1
ATOM 2408 C C . LEU B 1 136 ? 46.674 106.172 32.774 1.00 51.93 133 LEU B C 1
ATOM 2409 O O . LEU B 1 136 ? 47.723 105.896 32.200 1.00 52.60 133 LEU B O 1
ATOM 2414 N N . TYR B 1 137 ? 45.635 105.338 32.809 1.00 53.44 134 TYR B N 1
ATOM 2415 C CA . TYR B 1 137 ? 45.674 104.023 32.165 1.00 55.07 134 TYR B CA 1
ATOM 2416 C C . TYR B 1 137 ? 44.394 103.761 31.391 1.00 57.14 134 TYR B C 1
ATOM 2417 O O . TYR B 1 137 ? 43.319 104.201 31.777 1.00 56.80 134 TYR B O 1
ATOM 2442 N N . ASP B 1 140 ? 43.429 97.821 27.062 1.00 62.77 137 ASP B N 1
ATOM 2443 C CA . ASP B 1 140 ? 43.799 97.379 25.738 1.00 63.64 137 ASP B CA 1
ATOM 2444 C C . ASP B 1 140 ? 44.230 95.936 25.794 1.00 63.80 137 ASP B C 1
ATOM 2445 O O . ASP B 1 140 ? 45.190 95.605 26.489 1.00 63.59 137 ASP B O 1
ATOM 2450 N N . LYS B 1 141 ? 43.522 95.076 25.059 1.00 64.28 138 LYS B N 1
ATOM 2451 C CA . LYS B 1 141 ? 43.776 93.631 25.125 1.00 64.84 138 LYS B CA 1
ATOM 2452 C C . LYS B 1 141 ? 45.231 93.337 24.735 1.00 65.33 138 LYS B C 1
ATOM 2453 O O . LYS B 1 141 ? 45.792 92.308 25.124 1.00 65.11 138 LYS B O 1
ATOM 2455 N N . LYS B 1 142 ? 45.819 94.294 24.009 1.00 65.34 139 LYS B N 1
ATOM 2456 C CA . LYS B 1 142 ? 47.176 94.256 23.475 1.00 65.67 139 LYS B CA 1
ATOM 2457 C C . LYS B 1 142 ? 48.153 95.113 24.312 1.00 64.92 139 LYS B C 1
ATOM 2458 O O . LYS B 1 142 ? 49.325 95.260 23.969 1.00 65.06 139 LYS B O 1
ATOM 2464 N N . GLY B 1 143 ? 47.666 95.703 25.397 1.00 64.01 140 GLY B N 1
ATOM 2465 C CA . GLY B 1 143 ? 48.548 96.391 26.335 1.00 61.97 140 GLY B CA 1
ATOM 2466 C C . GLY B 1 143 ? 49.266 95.360 27.187 1.00 60.98 140 GLY B C 1
ATOM 2467 O O . GLY B 1 143 ? 49.004 94.149 27.069 1.00 60.67 140 GLY B O 1
ATOM 2468 N N . ASP B 1 144 ? 50.168 95.831 28.045 1.00 59.70 141 ASP B N 1
ATOM 2469 C CA . ASP B 1 144 ? 50.923 94.941 28.903 1.00 58.76 141 ASP B CA 1
ATOM 2470 C C . ASP B 1 144 ? 50.029 94.456 30.027 1.00 57.76 141 ASP B C 1
ATOM 2471 O O . ASP B 1 144 ? 49.233 95.224 30.567 1.00 58.29 141 ASP B O 1
ATOM 2476 N N . SER B 1 145 ? 50.164 93.190 30.399 1.00 56.13 142 SER B N 1
ATOM 2477 C CA . SER B 1 145 ? 49.477 92.678 31.584 1.00 54.30 142 SER B CA 1
ATOM 2478 C C . SER B 1 145 ? 49.717 93.614 32.761 1.00 53.42 142 SER B C 1
ATOM 2479 O O . SER B 1 145 ? 50.823 94.167 32.920 1.00 53.73 142 SER B O 1
ATOM 2482 N N . ILE B 1 146 ? 48.690 93.789 33.579 1.00 51.91 143 ILE B N 1
ATOM 2483 C CA . ILE B 1 146 ? 48.767 94.716 34.712 1.00 51.14 143 ILE B CA 1
ATOM 2484 C C . ILE B 1 146 ? 49.648 94.150 35.811 1.00 50.33 143 ILE B C 1
ATOM 2485 O O . ILE B 1 146 ? 50.195 94.888 36.624 1.00 50.48 143 ILE B O 1
ATOM 2490 N N . ARG B 1 147 ? 49.787 92.829 35.823 1.00 49.98 144 ARG B N 1
ATOM 2491 C CA . ARG B 1 147 ? 50.644 92.143 36.780 1.00 49.62 144 ARG B CA 1
ATOM 2492 C C . ARG B 1 147 ? 52.127 92.344 36.458 1.00 49.16 144 ARG B C 1
ATOM 2493 O O . ARG B 1 147 ? 52.968 92.128 37.317 1.00 48.55 144 ARG B O 1
ATOM 2501 N N . ASP B 1 148 ? 52.424 92.769 35.226 1.00 48.95 145 ASP B N 1
ATOM 2502 C CA . ASP B 1 148 ? 53.802 92.996 34.747 1.00 49.01 145 ASP B CA 1
ATOM 2503 C C . ASP B 1 148 ? 54.268 94.454 34.748 1.00 50.03 145 ASP B C 1
ATOM 2504 O O . ASP B 1 148 ? 55.365 94.756 34.215 1.00 50.79 145 ASP B O 1
ATOM 2509 N N . ILE B 1 149 ? 53.441 95.373 35.259 1.00 50.05 146 ILE B N 1
ATOM 2510 C CA . ILE B 1 149 ? 53.877 96.763 35.371 1.00 49.41 146 ILE B CA 1
ATOM 2511 C C . ILE B 1 149 ? 53.945 97.182 36.833 1.00 49.97 146 ILE B C 1
ATOM 2512 O O . ILE B 1 149 ? 53.407 96.509 37.727 1.00 50.04 146 ILE B O 1
ATOM 2517 N N . LYS B 1 150 ? 54.643 98.277 37.091 1.00 50.84 147 LYS B N 1
ATOM 2518 C CA . LYS B 1 150 ? 54.571 98.898 38.412 1.00 50.87 147 LYS B CA 1
ATOM 2519 C C . LYS B 1 150 ? 53.540 99.980 38.233 1.00 50.61 147 LYS B C 1
ATOM 2520 O O . LYS B 1 150 ? 53.752 100.914 37.429 1.00 50.83 147 LYS B O 1
ATOM 2522 N N . ILE B 1 151 ? 52.392 99.808 38.903 1.00 50.17 148 ILE B N 1
ATOM 2523 C CA . ILE B 1 151 ? 51.286 100.756 38.764 1.00 49.66 148 ILE B CA 1
ATOM 2524 C C . ILE B 1 151 ? 51.713 102.058 39.403 1.00 49.47 148 ILE B C 1
ATOM 2525 O O . ILE B 1 151 ? 52.161 102.083 40.564 1.00 49.08 148 ILE B O 1
ATOM 2530 N N . GLY B 1 152 ? 51.596 103.134 38.630 1.00 49.27 149 GLY B N 1
ATOM 2531 C CA . GLY B 1 152 ? 51.915 104.484 39.124 1.00 49.00 149 GLY B CA 1
ATOM 2532 C C . GLY B 1 152 ? 51.196 104.901 40.403 1.00 48.47 149 GLY B C 1
ATOM 2533 O O . GLY B 1 152 ? 50.219 104.276 40.810 1.00 48.43 149 GLY B O 1
ATOM 2534 N N . PRO B 1 153 ? 51.679 105.977 41.048 1.00 48.38 150 PRO B N 1
ATOM 2535 C CA . PRO B 1 153 ? 50.916 106.535 42.165 1.00 47.38 150 PRO B CA 1
ATOM 2536 C C . PRO B 1 153 ? 49.739 107.389 41.641 1.00 46.53 150 PRO B C 1
ATOM 2537 O O . PRO B 1 153 ? 49.779 107.888 40.492 1.00 44.84 150 PRO B O 1
ATOM 2541 N N . ASN B 1 154 ? 48.723 107.563 42.495 1.00 45.72 151 ASN B N 1
ATOM 2542 C CA . ASN B 1 154 ? 47.467 108.187 42.119 1.00 45.27 151 ASN B CA 1
ATOM 2543 C C . ASN B 1 154 ? 46.986 107.690 40.742 1.00 44.82 151 ASN B C 1
ATOM 2544 O O . ASN B 1 154 ? 46.799 108.497 39.804 1.00 44.99 151 ASN B O 1
ATOM 2549 N N . PRO B 1 155 ? 46.816 106.357 40.589 1.00 43.87 152 PRO B N 1
ATOM 2550 C CA . PRO B 1 155 ? 46.452 105.875 39.268 1.00 43.81 152 PRO B CA 1
ATOM 2551 C C . PRO B 1 155 ? 44.978 106.177 38.913 1.00 44.32 152 PRO B C 1
ATOM 2552 O O . PRO B 1 155 ? 44.118 106.269 39.809 1.00 43.54 152 PRO B O 1
ATOM 2556 N N . CYS B 1 156 ? 44.694 106.308 37.618 1.00 44.88 153 CYS B N 1
ATOM 2557 C CA . CYS B 1 156 ? 43.356 106.604 37.149 1.00 44.92 153 CYS B CA 1
ATOM 2558 C C . CYS B 1 156 ? 43.031 105.787 35.920 1.00 45.56 153 CYS B C 1
ATOM 2559 O O . CYS B 1 156 ? 43.716 105.894 34.911 1.00 45.79 153 CYS B O 1
ATOM 2562 N N . PHE B 1 157 ? 41.972 104.983 35.995 1.00 45.94 154 PHE B N 1
ATOM 2563 C CA . PHE B 1 157 ? 41.683 103.990 34.962 1.00 45.94 154 PHE B CA 1
ATOM 2564 C C . PHE B 1 157 ? 40.474 104.357 34.115 1.00 47.45 154 PHE B C 1
ATOM 2565 O O . PHE B 1 157 ? 39.357 104.552 34.623 1.00 47.18 154 PHE B O 1
ATOM 2573 N N . ILE B 1 158 ? 40.713 104.447 32.812 1.00 49.32 155 ILE B N 1
ATOM 2574 C CA . ILE B 1 158 ? 39.687 104.750 31.846 1.00 50.90 155 ILE B CA 1
ATOM 2575 C C . ILE B 1 158 ? 39.048 103.445 31.457 1.00 52.75 155 ILE B C 1
ATOM 2576 O O . ILE B 1 158 ? 39.726 102.523 31.020 1.00 52.41 155 ILE B O 1
ATOM 2581 N N . LEU B 1 159 ? 37.739 103.367 31.670 1.00 55.38 156 LEU B N 1
ATOM 2582 C CA . LEU B 1 159 ? 36.939 102.232 31.240 1.00 58.06 156 LEU B CA 1
ATOM 2583 C C . LEU B 1 159 ? 35.884 102.772 30.309 1.00 61.22 156 LEU B C 1
ATOM 2584 O O . LEU B 1 159 ? 35.302 103.826 30.568 1.00 61.54 156 LEU B O 1
ATOM 2589 N N . THR B 1 160 ? 35.654 102.090 29.196 1.00 65.38 157 THR B N 1
ATOM 2590 C CA . THR B 1 160 ? 34.551 102.481 28.327 1.00 69.63 157 THR B CA 1
ATOM 2591 C C . THR B 1 160 ? 33.405 101.479 28.445 1.00 72.12 157 THR B C 1
ATOM 2592 O O . THR B 1 160 ? 33.639 100.283 28.678 1.00 72.79 157 THR B O 1
ATOM 2596 N N . ASP B 1 161 ? 32.167 101.963 28.328 1.00 75.33 158 ASP B N 1
ATOM 2597 C CA . ASP B 1 161 ? 30.988 101.064 28.293 1.00 78.17 158 ASP B CA 1
ATOM 2598 C C . ASP B 1 161 ? 30.976 100.184 27.017 1.00 79.66 158 ASP B C 1
ATOM 2599 O O . ASP B 1 161 ? 30.005 99.454 26.758 1.00 80.13 158 ASP B O 1
ATOM 2604 N N . HIS B 1 162 ? 32.070 100.256 26.245 1.00 81.36 159 HIS B N 1
ATOM 2605 C CA . HIS B 1 162 ? 32.178 99.637 24.915 1.00 82.75 159 HIS B CA 1
ATOM 2606 C C . HIS B 1 162 ? 33.096 98.423 24.911 1.00 82.86 159 HIS B C 1
ATOM 2607 O O . HIS B 1 162 ? 33.128 97.663 23.938 1.00 83.35 159 HIS B O 1
ATOM 2614 N N . ASN B 1 171 ? 48.143 111.094 18.656 1.00 79.69 168 ASN B N 1
ATOM 2615 C CA . ASN B 1 171 ? 47.198 110.543 19.638 1.00 79.77 168 ASN B CA 1
ATOM 2616 C C . ASN B 1 171 ? 46.951 111.432 20.878 1.00 79.85 168 ASN B C 1
ATOM 2617 O O . ASN B 1 171 ? 47.793 111.494 21.803 1.00 79.44 168 ASN B O 1
ATOM 2619 N N . SER B 1 172 ? 45.785 112.098 20.873 1.00 79.83 169 SER B N 1
ATOM 2620 C CA . SER B 1 172 ? 45.211 112.793 22.041 1.00 79.68 169 SER B CA 1
ATOM 2621 C C . SER B 1 172 ? 45.447 112.052 23.369 1.00 79.78 169 SER B C 1
ATOM 2622 O O . SER B 1 172 ? 45.730 112.683 24.390 1.00 80.07 169 SER B O 1
ATOM 2632 N N . LYS B 1 174 ? 47.951 109.621 23.826 1.00 76.96 171 LYS B N 1
ATOM 2633 C CA . LYS B 1 174 ? 49.390 109.444 24.062 1.00 75.86 171 LYS B CA 1
ATOM 2634 C C . LYS B 1 174 ? 50.028 110.755 24.497 1.00 73.89 171 LYS B C 1
ATOM 2635 O O . LYS B 1 174 ? 50.925 110.768 25.347 1.00 73.62 171 LYS B O 1
ATOM 2641 N N . ARG B 1 175 ? 49.541 111.849 23.928 1.00 71.51 172 ARG B N 1
ATOM 2642 C CA . ARG B 1 175 ? 49.911 113.168 24.391 1.00 69.66 172 ARG B CA 1
ATOM 2643 C C . ARG B 1 175 ? 49.778 113.309 25.903 1.00 68.63 172 ARG B C 1
ATOM 2644 O O . ARG B 1 175 ? 50.679 113.831 26.567 1.00 68.35 172 ARG B O 1
ATOM 2652 N N . LEU B 1 176 ? 48.647 112.843 26.436 1.00 66.98 173 LEU B N 1
ATOM 2653 C CA . LEU B 1 176 ? 48.334 112.991 27.845 1.00 65.42 173 LEU B CA 1
ATOM 2654 C C . LEU B 1 176 ? 49.054 111.995 28.741 1.00 64.31 173 LEU B C 1
ATOM 2655 O O . LEU B 1 176 ? 48.861 112.001 29.954 1.00 64.32 173 LEU B O 1
ATOM 2660 N N . GLY B 1 177 ? 49.868 111.130 28.151 1.00 62.93 174 GLY B N 1
ATOM 2661 C CA . GLY B 1 177 ? 50.597 110.123 28.919 1.00 61.82 174 GLY B CA 1
ATOM 2662 C C . GLY B 1 177 ? 49.786 108.887 29.269 1.00 61.29 174 GLY B C 1
ATOM 2663 O O . GLY B 1 177 ? 50.091 108.210 30.255 1.00 61.54 174 GLY B O 1
ATOM 2664 N N . VAL B 1 178 ? 48.756 108.583 28.469 1.00 60.04 175 VAL B N 1
ATOM 2665 C CA . VAL B 1 178 ? 47.892 107.432 28.741 1.00 58.52 175 VAL B CA 1
ATOM 2666 C C . VAL B 1 178 ? 48.564 106.135 28.307 1.00 58.16 175 VAL B C 1
ATOM 2667 O O . VAL B 1 178 ? 48.858 105.941 27.135 1.00 58.27 175 VAL B O 1
ATOM 2671 N N . GLU B 1 179 ? 48.802 105.249 29.258 1.00 57.46 176 GLU B N 1
ATOM 2672 C CA . GLU B 1 179 ? 49.435 103.977 28.963 1.00 57.43 176 GLU B CA 1
ATOM 2673 C C . GLU B 1 179 ? 48.385 102.875 28.843 1.00 56.81 176 GLU B C 1
ATOM 2674 O O . GLU B 1 179 ? 47.491 102.780 29.662 1.00 57.62 176 GLU B O 1
ATOM 2680 N N . LYS B 1 180 ? 48.510 102.028 27.836 1.00 56.11 177 LYS B N 1
ATOM 2681 C CA . LYS B 1 180 ? 47.644 100.855 27.685 1.00 55.11 177 LYS B CA 1
ATOM 2682 C C . LYS B 1 180 ? 48.017 99.716 28.626 1.00 54.20 177 LYS B C 1
ATOM 2683 O O . LYS B 1 180 ? 49.194 99.399 28.764 1.00 53.62 177 LYS B O 1
ATOM 2689 N N . ILE B 1 181 ? 47.018 99.118 29.290 1.00 53.47 178 ILE B N 1
ATOM 2690 C CA . ILE B 1 181 ? 47.210 97.824 29.969 1.00 52.53 178 ILE B CA 1
ATOM 2691 C C . ILE B 1 181 ? 46.118 96.790 29.699 1.00 51.99 178 ILE B C 1
ATOM 2692 O O . ILE B 1 181 ? 45.046 97.123 29.227 1.00 52.40 178 ILE B O 1
ATOM 2697 N N . SER B 1 182 ? 46.404 95.539 30.041 1.00 51.43 179 SER B N 1
ATOM 2698 C CA . SER B 1 182 ? 45.488 94.408 29.862 1.00 51.20 179 SER B CA 1
ATOM 2699 C C . SER B 1 182 ? 45.253 93.686 31.202 1.00 50.42 179 SER B C 1
ATOM 2700 O O . SER B 1 182 ? 46.156 93.605 32.028 1.00 50.17 179 SER B O 1
ATOM 2703 N N . LEU B 1 183 ? 44.042 93.193 31.437 1.00 50.04 180 LEU B N 1
ATOM 2704 C CA . LEU B 1 183 ? 43.770 92.461 32.689 1.00 50.19 180 LEU B CA 1
ATOM 2705 C C . LEU B 1 183 ? 43.702 90.963 32.478 1.00 51.09 180 LEU B C 1
ATOM 2706 O O . LEU B 1 183 ? 43.775 90.185 33.442 1.00 50.82 180 LEU B O 1
ATOM 2711 N N . GLY B 1 184 ? 43.569 90.558 31.216 1.00 52.14 181 GLY B N 1
ATOM 2712 C CA . GLY B 1 184 ? 43.583 89.160 30.889 1.00 54.14 181 GLY B CA 1
ATOM 2713 C C . GLY B 1 184 ? 43.166 88.885 29.474 1.00 56.31 181 GLY B C 1
ATOM 2714 O O . GLY B 1 184 ? 42.912 89.806 28.713 1.00 56.15 181 GLY B O 1
ATOM 2715 N N . PRO B 1 185 ? 43.090 87.591 29.121 1.00 58.51 182 PRO B N 1
ATOM 2716 C CA . PRO B 1 185 ? 42.731 87.089 27.798 1.00 59.58 182 PRO B CA 1
ATOM 2717 C C . PRO B 1 185 ? 41.295 87.420 27.378 1.00 61.12 182 PRO B C 1
ATOM 2718 O O . PRO B 1 185 ? 41.031 87.575 26.192 1.00 61.25 182 PRO B O 1
ATOM 2722 N N . LYS B 1 186 ? 40.365 87.519 28.323 1.00 62.80 183 LYS B N 1
ATOM 2723 C CA . LYS B 1 186 ? 38.945 87.669 27.947 1.00 64.26 183 LYS B CA 1
ATOM 2724 C C . LYS B 1 186 ? 38.440 89.113 27.968 1.00 65.16 183 LYS B C 1
ATOM 2725 O O . LYS B 1 186 ? 39.017 89.972 28.643 1.00 65.63 183 LYS B O 1
ATOM 2739 N N . LEU B 1 188 ? 35.802 91.793 29.184 1.00 62.84 185 LEU B N 1
ATOM 2740 C CA . LEU B 1 188 ? 35.073 91.886 30.437 1.00 60.12 185 LEU B CA 1
ATOM 2741 C C . LEU B 1 188 ? 34.217 93.132 30.523 1.00 58.49 185 LEU B C 1
ATOM 2742 O O . LEU B 1 188 ? 34.500 94.140 29.877 1.00 57.92 185 LEU B O 1
ATOM 2747 N N . PHE B 1 189 ? 33.159 93.042 31.325 1.00 56.26 186 PHE B N 1
ATOM 2748 C CA . PHE B 1 189 ? 32.394 94.203 31.704 1.00 54.41 186 PHE B CA 1
ATOM 2749 C C . PHE B 1 189 ? 33.296 95.208 32.423 1.00 53.07 186 PHE B C 1
ATOM 2750 O O . PHE B 1 189 ? 34.200 94.825 33.179 1.00 52.45 186 PHE B O 1
ATOM 2758 N N . ALA B 1 190 ? 33.044 96.490 32.176 1.00 50.82 187 ALA B N 1
ATOM 2759 C CA . ALA B 1 190 ? 33.719 97.540 32.891 1.00 49.73 187 ALA B CA 1
ATOM 2760 C C . ALA B 1 190 ? 33.653 97.276 34.385 1.00 48.98 187 ALA B C 1
ATOM 2761 O O . ALA B 1 190 ? 34.647 97.464 35.093 1.00 48.70 187 ALA B O 1
ATOM 2763 N N . SER B 1 191 ? 32.496 96.812 34.864 1.00 48.09 188 SER B N 1
ATOM 2764 C CA . SER B 1 191 ? 32.344 96.533 36.291 1.00 46.71 188 SER B CA 1
ATOM 2765 C C . SER B 1 191 ? 33.336 95.468 36.750 1.00 46.10 188 SER B C 1
ATOM 2766 O O . SER B 1 191 ? 33.799 95.529 37.877 1.00 46.19 188 SER B O 1
ATOM 2769 N N . GLN B 1 192 ? 33.640 94.497 35.891 1.00 45.31 189 GLN B N 1
ATOM 2770 C CA . GLN B 1 192 ? 34.563 93.415 36.249 1.00 46.31 189 GLN B CA 1
ATOM 2771 C C . GLN B 1 192 ? 36.026 93.909 36.216 1.00 45.38 189 GLN B C 1
ATOM 2772 O O . GLN B 1 192 ? 36.844 93.571 37.084 1.00 45.39 189 GLN B O 1
ATOM 2778 N N . CYS B 1 193 ? 36.330 94.746 35.236 1.00 44.55 190 CYS B N 1
ATOM 2779 C CA . CYS B 1 193 ? 37.593 95.468 35.209 1.00 43.53 190 CYS B CA 1
ATOM 2780 C C . CYS B 1 193 ? 37.889 96.192 36.495 1.00 42.34 190 CYS B C 1
ATOM 2781 O O . CYS B 1 193 ? 39.019 96.153 36.962 1.00 42.06 190 CYS B O 1
ATOM 2784 N N . VAL B 1 194 ? 36.879 96.811 37.092 1.00 41.35 191 VAL B N 1
ATOM 2785 C CA . VAL B 1 194 ? 37.101 97.548 38.352 1.00 40.10 191 VAL B CA 1
ATOM 2786 C C . VAL B 1 194 ? 37.674 96.634 39.460 1.00 39.73 191 VAL B C 1
ATOM 2787 O O . VAL B 1 194 ? 38.704 96.939 40.059 1.00 39.56 191 VAL B O 1
ATOM 2791 N N . THR B 1 195 ? 37.025 95.496 39.670 1.00 39.20 192 THR B N 1
ATOM 2792 C CA . THR B 1 195 ? 37.404 94.532 40.709 1.00 38.90 192 THR B CA 1
ATOM 2793 C C . THR B 1 195 ? 38.823 94.036 40.528 1.00 38.72 192 THR B C 1
ATOM 2794 O O . THR B 1 195 ? 39.534 93.860 41.516 1.00 37.95 192 THR B O 1
ATOM 2798 N N . LEU B 1 196 ? 39.194 93.821 39.265 1.00 39.09 193 LEU B N 1
ATOM 2799 C CA . LEU B 1 196 ? 40.510 93.321 38.869 1.00 40.32 193 LEU B CA 1
ATOM 2800 C C . LEU B 1 196 ? 41.596 94.380 39.133 1.00 40.20 193 LEU B C 1
ATOM 2801 O O . LEU B 1 196 ? 42.588 94.083 39.790 1.00 39.77 193 LEU B O 1
ATOM 2806 N N . ILE B 1 197 ? 41.376 95.606 38.637 1.00 40.55 194 ILE B N 1
ATOM 2807 C CA . ILE B 1 197 ? 42.228 96.748 38.919 1.00 40.15 194 ILE B CA 1
ATOM 2808 C C . ILE B 1 197 ? 42.421 96.842 40.453 1.00 40.77 194 ILE B C 1
ATOM 2809 O O . ILE B 1 197 ? 43.559 96.802 40.961 1.00 41.06 194 ILE B O 1
ATOM 2814 N N . HIS B 1 198 ? 41.320 96.953 41.186 1.00 39.87 195 HIS B N 1
ATOM 2815 C CA . HIS B 1 198 ? 41.420 97.106 42.627 1.00 40.31 195 HIS B CA 1
ATOM 2816 C C . HIS B 1 198 ? 42.288 96.015 43.245 1.00 40.33 195 HIS B C 1
ATOM 2817 O O . HIS B 1 198 ? 43.056 96.275 44.168 1.00 40.50 195 HIS B O 1
ATOM 2824 N N . ASN B 1 199 ? 42.133 94.799 42.740 1.00 39.84 196 ASN B N 1
ATOM 2825 C CA . ASN B 1 199 ? 42.749 93.644 43.337 1.00 40.06 196 ASN B CA 1
ATOM 2826 C C . ASN B 1 199 ? 44.263 93.647 43.144 1.00 41.03 196 ASN B C 1
ATOM 2827 O O . ASN B 1 199 ? 45.006 93.291 44.060 1.00 40.49 196 ASN B O 1
ATOM 2832 N N . GLU B 1 200 ? 44.695 94.041 41.944 1.00 42.10 197 GLU B N 1
ATOM 2833 C CA . GLU B 1 200 ? 46.091 94.154 41.617 1.00 43.30 197 GLU B CA 1
ATOM 2834 C C . GLU B 1 200 ? 46.779 95.261 42.406 1.00 44.11 197 GLU B C 1
ATOM 2835 O O . GLU B 1 200 ? 47.948 95.147 42.714 1.00 45.02 197 GLU B O 1
ATOM 2841 N N . ILE B 1 201 ? 46.072 96.333 42.737 1.00 45.00 198 ILE B N 1
ATOM 2842 C CA . ILE B 1 201 ? 46.687 97.408 43.504 1.00 44.91 198 ILE B CA 1
ATOM 2843 C C . ILE B 1 201 ? 46.720 96.944 44.939 1.00 45.87 198 ILE B C 1
ATOM 2844 O O . ILE B 1 201 ? 47.641 97.262 45.668 1.00 46.54 198 ILE B O 1
ATOM 2849 N N . ASP B 1 202 ? 45.699 96.212 45.354 1.00 46.28 199 ASP B N 1
ATOM 2850 C CA . ASP B 1 202 ? 45.679 95.645 46.701 1.00 46.93 199 ASP B CA 1
ATOM 2851 C C . ASP B 1 202 ? 46.889 94.713 46.893 1.00 47.27 199 ASP B C 1
ATOM 2852 O O . ASP B 1 202 ? 47.458 94.678 47.971 1.00 47.29 199 ASP B O 1
ATOM 2857 N N . HIS B 1 203 ? 47.264 93.976 45.843 1.00 47.70 200 HIS B N 1
ATOM 2858 C CA . HIS B 1 203 ? 48.392 93.045 45.878 1.00 48.85 200 HIS B CA 1
ATOM 2859 C C . HIS B 1 203 ? 49.692 93.832 45.969 1.00 49.82 200 HIS B C 1
ATOM 2860 O O . HIS B 1 203 ? 50.348 93.808 47.011 1.00 50.34 200 HIS B O 1
ATOM 2867 N N . GLN B 1 204 ? 50.031 94.539 44.890 1.00 49.91 201 GLN B N 1
ATOM 2868 C CA . GLN B 1 204 ? 51.153 95.484 44.866 1.00 51.00 201 GLN B CA 1
ATOM 2869 C C . GLN B 1 204 ? 51.327 96.286 46.171 1.00 51.62 201 GLN B C 1
ATOM 2870 O O . GLN B 1 204 ? 52.421 96.298 46.721 1.00 52.52 201 GLN B O 1
ATOM 2876 N N . GLU B 1 205 ? 50.277 96.915 46.689 1.00 52.08 202 GLU B N 1
ATOM 2877 C CA . GLU B 1 205 ? 50.389 97.590 47.993 1.00 52.85 202 GLU B CA 1
ATOM 2878 C C . GLU B 1 205 ? 50.764 96.658 49.137 1.00 53.17 202 GLU B C 1
ATOM 2879 O O . GLU B 1 205 ? 51.512 97.050 50.003 1.00 53.26 202 GLU B O 1
ATOM 2885 N N . ALA B 1 206 ? 50.216 95.450 49.160 1.00 54.06 203 ALA B N 1
ATOM 2886 C CA . ALA B 1 206 ? 50.444 94.534 50.275 1.00 55.11 203 ALA B CA 1
ATOM 2887 C C . ALA B 1 206 ? 51.788 93.837 50.118 1.00 56.06 203 ALA B C 1
ATOM 2888 O O . ALA B 1 206 ? 52.313 93.287 51.078 1.00 56.09 203 ALA B O 1
ATOM 2890 N N . GLY B 1 207 ? 52.321 93.867 48.895 1.00 57.04 204 GLY B N 1
ATOM 2891 C CA . GLY B 1 207 ? 53.591 93.249 48.546 1.00 57.76 204 GLY B CA 1
ATOM 2892 C C . GLY B 1 207 ? 53.503 91.773 48.190 1.00 58.71 204 GLY B C 1
ATOM 2893 O O . GLY B 1 207 ? 54.531 91.142 47.911 1.00 59.65 204 GLY B O 1
ATOM 2894 N N . TRP B 1 208 ? 52.298 91.204 48.210 1.00 58.48 205 TRP B N 1
ATOM 2895 C CA . TRP B 1 208 ? 52.120 89.795 47.837 1.00 58.41 205 TRP B CA 1
ATOM 2896 C C . TRP B 1 208 ? 50.955 89.603 46.897 1.00 59.16 205 TRP B C 1
ATOM 2897 O O . TRP B 1 208 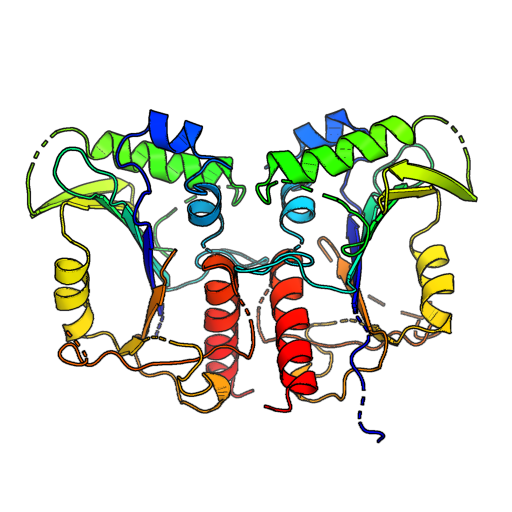? 50.994 88.814 45.954 1.00 59.65 205 TRP B O 1
#

Solvent-accessible surface area: 16754 Å² total

CATH classification: 3.40.1280.10

B-factor: mean 65.33, std 10.8, range [26.4, 105.79]

InterPro domains:
  IPR007158 tRNA (pseudouridine(54)-N(1))-methyltransferase, TrmY [MF_00587] (1-198)
  IPR007158 tRNA (pseudouridine(54)-N(1))-methyltransferase, TrmY [PF04013] (1-199)
  IPR007158 tRNA (pseudouridine(54)-N(1))-methyltransferase, TrmY [PTHR40703] (1-201)
  IPR007158 tRNA (pseudouridine(54)-N(1))-methyltransferase, TrmY [cd18087] (2-197)
  IPR029026 tRNA (guanine-N1-)-methyltransferase, N-terminal [G3DSA:3.40.1280.10] (1-201)
  IPR029028 Alpha/beta knot methyltransferases [SSF75217] (1-201)

Organism: Vibrio cholerae serotype O1 (strain ATCC 39315 / El Tor Inaba N16961) (NCBI:txid243277)

Nearest PDB structures (foldseek):
  2qwv-assembly1_A  TM=1.004E+00  e=1.223E-37  Vibrio cholerae O1 biovar El Tor str. N16961
  2qwv-assembly1_B  TM=9.975E-01  e=1.045E-31  Vibrio cholerae O1 biovar El Tor str. N16961
  3ai9-assembly1_X-2  TM=9.080E-01  e=1.248E-14  Methanocaldococcus jannaschii
  3aia-assembly1_B  TM=9.127E-01  e=3.326E-14  Methanocaldococcus jannaschii
  2qmm-assembly1_B  TM=9.026E-01  e=4.803E-14  Archaeoglobus fulgidus DSM 4304

Foldseek 3Di:
DEEEEEAQEVQELALVVLVVCCVHPRNSLLQLLLLQFADPVGGDAFYKYWYWGHNYPDFIKIKIAHNVWDPSDSVVSSVLSSLASVQVPDDAQDWDDSGGRIIIGRYDPLRVLLVCLVPEAAEDLPFDALLPDDHDPRHYYYHYCPVVSVYGYYDPDNDDNSSVVSNSVVVSVVCVVVVD/DDDAAFEEEEEEQQLADLQLVVLVVCCVHPSNNLLVLLLLQFDDPPHGDAHYKYWYWGHPDPAFTKTKIAHNHFPPDSDSVVSSVLSSQQSVVPPDDAQDKDDRDTRIIIHRADPLVVLVVCLPPEQAEDQPFAAPLPDLQDGNYYYYDYQVVSVVSNYGYYHPDNDDRSSVVSNSVVVSVVCSNVVD

Radius of gyration: 21.4 Å; Cα contacts (8 Å, |Δi|>4): 734; chains: 2; bounding box: 56×63×39 Å

Secondary structure (DSSP, 8-state):
--EEEEEEEEEESSHHHHHHTTTSSS-THHHHH---SB-SSSBPSS-EEEEEEEE-SSS-EEEEEETTT---SHHHHHHHHHHHHHHT---TT-EEEEETTEEEE---HHHHHHHHHTTSEE--TTSEETTTS-PPSSEEEEE----TT----EE------HHHHHHHHHHHHHHHHHT-/-------EEEEEEEEEESSHHHHHHTTTSTT-THHHHH---SB-SSSBPSS-EE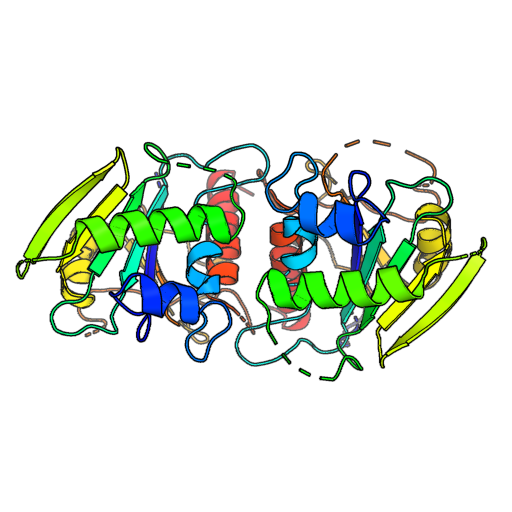EEEEEE-SS--EEEEEETTT----SHHHHHHHHHHHHHTT----S-EEEEETTEEEE---HHHHHHHHTTTSEE--TTSEEGGGS-PPSSEEEEEE-----TT-PPPEE------HHHHHHHHHHHHHHHHHT-

Sequence (368 aa):
TRSFILRARSAPTDSQRLLDEIGGKCHTEILAHCNSLFTAQSHREDVVIHLVLESTRDYSRTITVEANEIGFHEAALIALLVKALDASVGGKEQTRVVQPGLTVRTISFEALLGELAEHHSLYDKKGDSIRDIKIGPNPCFILTDSKRLGVEKISLGPKLFASQCVTLIHNEIDHQEAGWSNARNTRSFILRARSAPTDSQRLLDEIGGKCHTEILAHCNSLFTAQSHREDVVIHLVLESTRDYSRTITVEANEISGFHEAALIALLVKALDASVGGKEQTRVVQPGLTVRTISFEALLGELAEHHSLYDKKGDSIRDIKIGPNPCFILTDHNSKRLGVEKISLGPKLFASQCVTLIHNEIDHQEAGW